Protein AF-A0A0Q7QDN6-F1 (afdb_monomer_lite)

Structure (mmCIF, N/CA/C/O backbone):
data_AF-A0A0Q7QDN6-F1
#
_entry.id   AF-A0A0Q7QDN6-F1
#
loop_
_atom_site.group_PDB
_atom_site.id
_atom_site.type_symbol
_atom_site.label_atom_id
_atom_site.label_alt_id
_atom_site.label_comp_id
_atom_site.label_asym_id
_atom_site.label_entity_id
_atom_site.label_seq_id
_atom_site.pdbx_PDB_ins_code
_atom_site.Cartn_x
_atom_site.Cartn_y
_atom_site.Cartn_z
_atom_site.occupancy
_atom_site.B_iso_or_equiv
_atom_site.auth_seq_id
_atom_site.auth_comp_id
_atom_site.auth_asym_id
_atom_site.auth_atom_id
_atom_site.pdbx_PDB_model_num
ATOM 1 N N . MET A 1 1 ? 29.416 -1.317 -6.360 1.00 84.12 1 MET A N 1
ATOM 2 C CA . MET A 1 1 ? 28.530 -1.685 -7.477 1.00 84.12 1 MET A CA 1
ATOM 3 C C . MET A 1 1 ? 27.901 -0.408 -7.989 1.00 84.12 1 MET A C 1
ATOM 5 O O . MET A 1 1 ? 27.550 0.422 -7.153 1.00 84.12 1 MET A O 1
ATOM 9 N N . ASP A 1 2 ? 27.857 -0.208 -9.302 1.00 91.88 2 ASP A N 1
ATOM 10 C CA . ASP A 1 2 ? 27.202 0.958 -9.899 1.00 91.88 2 ASP A CA 1
ATOM 11 C C . ASP A 1 2 ? 25.712 0.684 -10.189 1.00 91.88 2 ASP A C 1
ATOM 13 O O . ASP A 1 2 ? 25.219 -0.423 -9.962 1.00 91.88 2 ASP A O 1
ATOM 17 N N . LEU A 1 3 ? 24.980 1.713 -10.628 1.00 92.19 3 LEU A N 1
ATOM 18 C CA . LEU A 1 3 ? 23.542 1.616 -10.897 1.00 92.19 3 LEU A CA 1
ATOM 19 C C . LEU A 1 3 ? 23.221 0.662 -12.057 1.00 92.19 3 LEU A C 1
ATOM 21 O O . LEU A 1 3 ? 22.177 0.018 -12.023 1.00 92.19 3 LEU A O 1
ATOM 25 N N . GLN A 1 4 ? 24.079 0.589 -13.078 1.00 94.94 4 GLN A N 1
ATOM 26 C CA . GLN A 1 4 ? 23.832 -0.264 -14.241 1.00 94.94 4 GLN A CA 1
ATOM 27 C C . GLN A 1 4 ? 23.924 -1.725 -13.816 1.00 94.94 4 GLN A C 1
ATOM 29 O O . GLN A 1 4 ? 22.948 -2.454 -13.954 1.00 94.94 4 GLN A O 1
ATOM 34 N N . ASP A 1 5 ? 25.033 -2.119 -13.191 1.00 93.88 5 ASP A N 1
ATOM 35 C CA . ASP A 1 5 ? 25.240 -3.484 -12.703 1.00 93.88 5 ASP A CA 1
ATOM 36 C C . ASP A 1 5 ? 24.139 -3.900 -11.716 1.00 93.88 5 ASP A C 1
ATOM 38 O O . ASP A 1 5 ? 23.542 -4.970 -11.854 1.00 93.88 5 ASP A O 1
ATOM 42 N N . TRP A 1 6 ? 23.788 -3.014 -10.775 1.00 95.06 6 TRP A N 1
ATOM 43 C CA . TRP A 1 6 ? 22.693 -3.265 -9.838 1.00 95.06 6 TRP A CA 1
ATOM 44 C C . TRP A 1 6 ? 21.348 -3.454 -10.554 1.00 95.06 6 TRP A C 1
ATOM 46 O O . TRP A 1 6 ? 20.583 -4.360 -10.210 1.00 95.06 6 TRP A O 1
ATOM 56 N N . ALA A 1 7 ? 21.042 -2.631 -11.561 1.00 95.19 7 ALA A N 1
ATOM 57 C CA . ALA A 1 7 ? 19.798 -2.741 -12.311 1.00 95.19 7 ALA A CA 1
ATOM 58 C C . ALA A 1 7 ? 19.732 -4.051 -13.111 1.00 95.19 7 ALA A C 1
ATOM 60 O O . ALA A 1 7 ? 18.656 -4.646 -13.190 1.00 95.19 7 ALA A O 1
ATOM 61 N N . LEU A 1 8 ? 20.852 -4.528 -13.672 1.00 94.94 8 LEU A N 1
ATOM 62 C CA . LEU A 1 8 ? 20.918 -5.816 -14.379 1.00 94.94 8 LEU A CA 1
ATOM 63 C C . LEU A 1 8 ? 20.564 -6.972 -13.430 1.00 94.94 8 LEU A C 1
ATOM 65 O O . LEU A 1 8 ? 19.750 -7.830 -13.776 1.00 94.94 8 LEU A O 1
ATOM 69 N N . GLU A 1 9 ? 21.134 -6.969 -12.221 1.00 94.44 9 GLU A N 1
ATOM 70 C CA . GLU A 1 9 ? 20.887 -7.993 -11.196 1.00 94.44 9 GLU A CA 1
ATOM 71 C C . GLU A 1 9 ? 19.436 -7.982 -10.687 1.00 94.44 9 GLU A C 1
ATOM 73 O O . GLU A 1 9 ? 18.876 -9.032 -10.369 1.00 94.44 9 GLU A O 1
ATOM 78 N N . ASN A 1 10 ? 18.797 -6.808 -10.648 1.00 95.75 10 ASN A N 1
ATOM 79 C CA . ASN A 1 10 ? 17.461 -6.631 -10.071 1.00 95.75 10 ASN A CA 1
ATOM 80 C C . ASN A 1 10 ? 16.322 -6.603 -11.103 1.00 95.75 10 ASN A C 1
ATOM 82 O O . ASN A 1 10 ? 15.152 -6.698 -10.724 1.00 95.75 10 ASN A O 1
ATOM 86 N N . ALA A 1 11 ? 16.620 -6.538 -12.404 1.00 96.88 11 ALA A N 1
ATOM 87 C CA . ALA A 1 11 ? 15.606 -6.534 -13.461 1.00 96.88 11 ALA A CA 1
ATOM 88 C C . ALA A 1 11 ? 14.713 -7.786 -13.424 1.00 96.88 11 ALA A C 1
ATOM 90 O O . ALA A 1 11 ? 13.505 -7.683 -13.632 1.00 96.88 11 ALA A O 1
ATOM 91 N N . ALA A 1 12 ? 15.269 -8.952 -13.073 1.00 95.69 12 ALA A N 1
ATOM 92 C CA . ALA A 1 12 ? 14.492 -10.182 -12.911 1.00 95.69 12 ALA A CA 1
ATOM 93 C C . ALA A 1 12 ? 13.415 -10.056 -11.817 1.00 95.69 12 ALA A C 1
ATOM 95 O O . ALA A 1 12 ? 12.290 -10.502 -12.021 1.00 95.69 12 ALA A O 1
ATOM 96 N N . CYS A 1 13 ? 13.724 -9.386 -10.699 1.00 94.12 13 CYS A N 1
ATOM 97 C CA . CYS A 1 13 ? 12.763 -9.132 -9.623 1.00 94.12 13 CYS A CA 1
ATOM 98 C C . CYS A 1 13 ? 11.591 -8.266 -10.110 1.00 94.12 13 CYS A C 1
ATOM 100 O O . CYS A 1 13 ? 10.434 -8.543 -9.788 1.00 94.12 13 CYS A O 1
ATOM 102 N N . VAL A 1 14 ? 11.868 -7.246 -10.929 1.00 96.19 14 VAL A N 1
ATOM 103 C CA . VAL A 1 14 ? 10.819 -6.400 -11.518 1.00 96.19 14 VAL A CA 1
ATOM 104 C C . VAL A 1 14 ? 9.947 -7.206 -12.474 1.00 96.19 14 VAL A C 1
ATOM 106 O O . VAL A 1 14 ? 8.727 -7.166 -12.335 1.00 96.19 14 VAL A O 1
ATOM 109 N N . VAL A 1 15 ? 10.549 -7.963 -13.400 1.00 97.25 15 VAL A N 1
ATOM 110 C CA . VAL A 1 15 ? 9.807 -8.816 -14.346 1.00 97.25 15 VAL A CA 1
ATOM 111 C C . VAL A 1 15 ? 8.885 -9.766 -13.589 1.00 97.25 15 VAL A C 1
ATOM 113 O O . VAL A 1 15 ? 7.676 -9.747 -13.797 1.00 97.25 15 VAL A O 1
ATOM 116 N N . GLU A 1 16 ? 9.431 -10.517 -12.634 1.00 94.88 16 GLU A N 1
ATOM 117 C CA . GLU A 1 16 ? 8.684 -11.520 -11.878 1.00 94.88 16 GLU A CA 1
ATOM 118 C C . GLU A 1 16 ? 7.511 -10.909 -11.089 1.00 94.88 16 GLU A C 1
ATOM 120 O O . GLU A 1 16 ? 6.436 -11.502 -10.976 1.00 94.88 16 GLU A O 1
ATOM 125 N N . ASN A 1 17 ? 7.695 -9.711 -10.525 1.00 93.88 17 ASN A N 1
ATOM 126 C CA . ASN A 1 17 ? 6.636 -9.028 -9.789 1.00 93.88 17 ASN A CA 1
ATOM 127 C C . ASN A 1 17 ? 5.585 -8.398 -10.706 1.00 93.88 17 ASN A C 1
ATOM 129 O O . ASN A 1 17 ? 4.408 -8.435 -10.361 1.00 93.88 17 ASN A O 1
ATOM 133 N N . VAL A 1 18 ? 5.961 -7.837 -11.854 1.00 95.44 18 VAL A N 1
ATOM 134 C CA . VAL A 1 18 ? 5.013 -7.219 -12.796 1.00 95.44 18 VAL A CA 1
ATOM 135 C C . VAL A 1 18 ? 4.195 -8.289 -13.528 1.00 95.44 18 VAL A C 1
ATOM 137 O O . VAL A 1 18 ? 2.969 -8.181 -13.600 1.00 95.44 18 VAL A O 1
ATOM 140 N N . GLU A 1 19 ? 4.834 -9.369 -13.982 1.00 95.31 19 GLU A N 1
ATOM 141 C CA . GLU A 1 19 ? 4.159 -10.469 -14.681 1.00 95.31 19 GLU A CA 1
ATOM 142 C C . GLU A 1 19 ? 3.157 -11.208 -13.788 1.00 95.31 19 GLU A C 1
ATOM 144 O O . GLU A 1 19 ? 2.092 -11.597 -14.271 1.00 95.31 19 GLU A O 1
ATOM 149 N N . ARG A 1 20 ? 3.412 -11.311 -12.470 1.00 93.75 20 ARG A N 1
ATOM 150 C CA . ARG A 1 20 ? 2.435 -11.847 -11.497 1.00 93.75 20 ARG A CA 1
ATOM 151 C C . ARG A 1 20 ? 1.089 -11.114 -11.552 1.00 93.75 20 ARG A C 1
ATOM 153 O O . ARG A 1 20 ? 0.054 -11.712 -11.282 1.00 93.75 20 ARG A O 1
ATOM 160 N N . HIS A 1 21 ? 1.092 -9.839 -11.935 1.00 92.94 21 HIS A N 1
ATOM 161 C CA . HIS A 1 21 ? -0.114 -9.017 -12.053 1.00 92.94 21 HIS A CA 1
ATOM 162 C C . HIS A 1 21 ? -0.703 -9.026 -13.474 1.00 92.94 21 HIS A C 1
ATOM 164 O O . HIS A 1 21 ? -1.587 -8.224 -13.793 1.00 92.94 21 HIS A O 1
ATOM 170 N N . GLY A 1 22 ? -0.245 -9.942 -14.336 1.00 93.50 22 GLY A N 1
ATOM 171 C CA . GLY A 1 22 ? -0.741 -10.144 -15.697 1.00 93.50 22 GLY A CA 1
ATOM 172 C C . GLY A 1 22 ? -0.342 -9.039 -16.672 1.00 93.50 22 GLY A C 1
ATOM 173 O O . GLY A 1 22 ? -1.062 -8.799 -17.642 1.00 93.50 22 GLY A O 1
ATOM 174 N N . ILE A 1 23 ? 0.761 -8.338 -16.395 1.00 93.62 23 ILE A N 1
ATOM 175 C CA . ILE A 1 23 ? 1.298 -7.279 -17.250 1.00 93.62 23 ILE A CA 1
ATOM 176 C C . ILE A 1 23 ? 2.574 -7.810 -17.910 1.00 93.62 23 ILE A C 1
ATOM 178 O O . ILE A 1 23 ? 3.534 -8.106 -17.200 1.00 93.62 23 ILE A O 1
ATOM 182 N N . PRO A 1 24 ? 2.609 -7.950 -19.246 1.00 94.69 24 PRO A N 1
ATOM 183 C CA . PRO A 1 24 ? 3.814 -8.389 -19.930 1.00 94.69 24 PRO A CA 1
ATOM 184 C C . PRO A 1 24 ? 4.878 -7.291 -19.863 1.00 94.69 24 PRO A C 1
ATOM 186 O O . PRO A 1 24 ? 4.608 -6.128 -20.172 1.00 94.69 24 PRO A O 1
ATOM 189 N N . ILE A 1 25 ? 6.098 -7.666 -19.492 1.00 96.25 25 ILE A N 1
ATOM 190 C CA . ILE A 1 25 ? 7.250 -6.768 -19.459 1.00 96.25 25 ILE A CA 1
ATOM 191 C C . ILE A 1 25 ? 8.498 -7.536 -19.885 1.00 96.25 25 ILE A C 1
ATOM 193 O O . ILE A 1 25 ? 8.702 -8.680 -19.493 1.00 96.25 25 ILE A O 1
ATOM 197 N N . THR A 1 26 ? 9.344 -6.927 -20.712 1.00 96.81 26 THR A N 1
ATOM 198 C CA . THR A 1 26 ? 10.626 -7.542 -21.063 1.00 96.81 26 THR A CA 1
ATOM 199 C C . THR A 1 26 ? 11.665 -7.238 -19.992 1.00 96.81 26 THR A C 1
ATOM 201 O O . THR A 1 26 ? 11.581 -6.246 -19.269 1.00 96.81 26 THR A O 1
ATOM 204 N N . TRP A 1 27 ? 12.701 -8.067 -19.918 1.00 97.19 27 TRP A N 1
ATOM 205 C CA . TRP A 1 27 ? 13.827 -7.805 -19.028 1.00 97.19 27 TRP A CA 1
ATOM 206 C C . TRP A 1 27 ? 14.522 -6.465 -19.344 1.00 97.19 27 TRP A C 1
ATOM 208 O O . TRP A 1 27 ? 14.865 -5.719 -18.431 1.00 97.19 27 TRP A O 1
ATOM 218 N N . GLU A 1 28 ? 14.652 -6.105 -20.628 1.00 96.94 28 GLU A N 1
ATOM 219 C CA . GLU A 1 28 ? 15.223 -4.815 -21.056 1.00 96.94 28 GLU A CA 1
ATOM 220 C C . GLU A 1 28 ? 14.371 -3.628 -20.586 1.00 96.94 28 GLU A C 1
ATOM 222 O O . GLU A 1 28 ? 14.901 -2.609 -20.137 1.00 96.94 28 GLU A O 1
ATOM 227 N N . GLU A 1 29 ? 13.046 -3.770 -20.647 1.00 96.38 29 GLU A N 1
ATOM 228 C CA . GLU A 1 29 ? 12.101 -2.774 -20.150 1.00 96.38 29 GLU A CA 1
ATOM 229 C C . GLU A 1 29 ? 12.222 -2.593 -18.635 1.00 96.38 29 GLU A C 1
ATOM 231 O O . GLU A 1 29 ? 12.290 -1.464 -18.147 1.00 96.38 29 GLU A O 1
ATOM 236 N N . ALA A 1 30 ? 12.287 -3.700 -17.893 1.00 96.31 30 ALA A N 1
ATOM 237 C CA . ALA A 1 30 ? 12.477 -3.700 -16.448 1.00 96.31 30 ALA A CA 1
ATOM 238 C C . ALA A 1 30 ? 13.795 -3.020 -16.041 1.00 96.31 30 ALA A C 1
ATOM 240 O O . ALA A 1 30 ? 13.794 -2.127 -15.193 1.00 96.31 30 ALA A O 1
ATOM 241 N N . HIS A 1 31 ? 14.899 -3.381 -16.699 1.00 97.19 31 HIS A N 1
ATOM 242 C CA . HIS A 1 31 ? 16.207 -2.758 -16.508 1.00 97.19 31 HIS A CA 1
ATOM 243 C C . HIS A 1 31 ? 16.159 -1.241 -16.746 1.00 97.19 31 HIS A C 1
ATOM 245 O O . HIS A 1 31 ? 16.586 -0.445 -15.907 1.00 97.19 31 HIS A O 1
ATOM 251 N N . ARG A 1 32 ? 15.569 -0.816 -17.870 1.00 96.19 32 ARG A N 1
ATOM 252 C CA . ARG A 1 32 ? 15.436 0.603 -18.211 1.00 96.19 32 ARG A CA 1
ATOM 253 C C . ARG A 1 32 ? 14.609 1.371 -17.179 1.00 96.19 32 ARG A C 1
ATOM 255 O O . ARG A 1 32 ? 14.968 2.497 -16.837 1.00 96.19 32 ARG A O 1
ATOM 262 N N . ARG A 1 33 ? 13.521 0.780 -16.679 1.00 94.44 33 ARG A N 1
ATOM 263 C CA . ARG A 1 33 ? 12.671 1.390 -15.644 1.00 94.44 33 ARG A CA 1
ATOM 264 C C . ARG A 1 33 ? 13.414 1.584 -14.329 1.00 94.44 33 ARG A C 1
ATOM 266 O O . ARG A 1 33 ? 13.295 2.654 -13.748 1.00 94.44 33 ARG A O 1
ATOM 273 N N . LEU A 1 34 ? 14.226 0.615 -13.904 1.00 95.19 34 LEU A N 1
ATOM 274 C CA . LEU A 1 34 ? 15.053 0.740 -12.698 1.00 95.19 34 LEU A CA 1
ATOM 275 C C . LEU A 1 34 ? 15.988 1.952 -12.774 1.00 95.19 34 LEU A C 1
ATOM 277 O O . LEU A 1 34 ? 16.023 2.760 -11.849 1.00 95.19 34 LEU A O 1
ATOM 281 N N . ILE A 1 35 ? 16.682 2.122 -13.902 1.00 94.19 35 ILE A N 1
ATOM 282 C CA . ILE A 1 35 ? 17.586 3.260 -14.123 1.00 94.19 35 ILE A CA 1
ATOM 283 C C . ILE A 1 35 ? 16.817 4.584 -14.132 1.00 94.19 35 ILE A C 1
ATOM 285 O O . ILE A 1 35 ? 17.244 5.554 -13.509 1.00 94.19 35 ILE A O 1
ATOM 289 N N . GLN A 1 36 ? 15.676 4.635 -14.825 1.00 91.19 36 GLN A N 1
ATOM 290 C CA . GLN A 1 36 ? 14.855 5.844 -14.911 1.00 91.19 36 GLN A CA 1
ATOM 291 C C . GLN A 1 36 ? 14.286 6.249 -13.549 1.00 91.19 36 GLN A C 1
ATOM 293 O O . GLN A 1 36 ? 14.385 7.412 -13.171 1.00 91.19 36 GLN A O 1
ATOM 298 N N . SER A 1 37 ? 13.735 5.300 -12.791 1.00 90.94 37 SER A N 1
ATOM 299 C CA . SER A 1 37 ? 13.234 5.555 -11.441 1.00 90.94 37 SER A CA 1
ATOM 300 C C . SER A 1 37 ? 14.351 5.988 -10.497 1.00 90.94 37 SER A C 1
ATOM 302 O O . SER A 1 37 ? 14.141 6.895 -9.697 1.00 90.94 37 SER A O 1
ATOM 304 N N . ALA A 1 3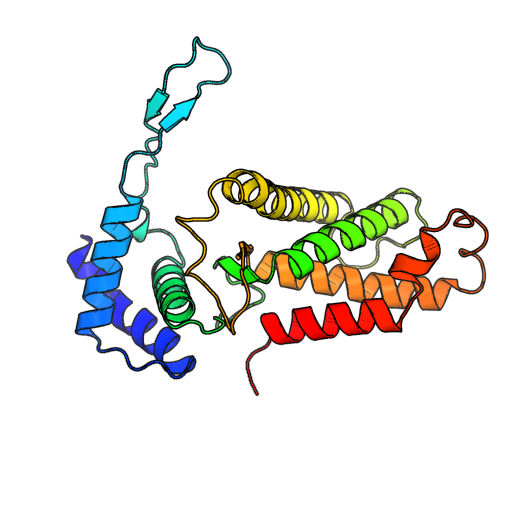8 ? 15.545 5.396 -10.605 1.00 89.50 38 ALA A N 1
ATOM 305 C CA . ALA A 1 38 ? 16.695 5.812 -9.809 1.00 89.50 38 ALA A CA 1
ATOM 306 C C . ALA A 1 38 ? 17.074 7.268 -10.106 1.00 89.50 38 ALA A C 1
ATOM 308 O O . ALA A 1 38 ? 17.237 8.043 -9.173 1.00 89.50 38 ALA A O 1
ATOM 309 N N . ALA A 1 39 ? 17.122 7.655 -11.384 1.00 86.81 39 ALA A N 1
ATOM 310 C CA . ALA A 1 39 ? 17.430 9.023 -11.796 1.00 86.81 39 ALA A CA 1
ATOM 311 C C . ALA A 1 39 ? 16.377 10.050 -11.342 1.00 86.81 39 ALA A C 1
ATOM 313 O O . ALA A 1 39 ? 16.732 11.174 -11.007 1.00 86.81 39 ALA A O 1
ATOM 314 N N . ILE A 1 40 ? 15.091 9.676 -11.311 1.00 81.69 40 ILE A N 1
ATOM 315 C CA . ILE A 1 40 ? 14.019 10.547 -10.797 1.00 81.69 40 ILE A CA 1
ATOM 316 C C . ILE A 1 40 ? 14.183 10.776 -9.291 1.00 81.69 40 ILE A C 1
ATOM 318 O O . ILE A 1 40 ? 14.033 11.898 -8.820 1.00 81.69 40 ILE A O 1
ATOM 322 N N . MET A 1 41 ? 14.498 9.718 -8.541 1.00 78.06 41 MET A N 1
ATOM 323 C CA . MET A 1 41 ? 14.635 9.780 -7.082 1.00 78.06 41 MET A CA 1
ATOM 324 C C . MET A 1 41 ? 15.951 10.415 -6.619 1.00 78.06 41 MET A C 1
ATOM 326 O O . MET A 1 41 ? 16.054 10.796 -5.460 1.00 78.06 41 MET A O 1
ATOM 330 N N . ASP A 1 42 ? 16.942 10.518 -7.506 1.00 76.12 42 ASP A N 1
ATOM 331 C CA . ASP A 1 42 ? 18.214 11.214 -7.270 1.00 76.12 42 ASP A CA 1
ATOM 332 C C . ASP A 1 42 ? 18.083 12.745 -7.422 1.00 76.12 42 ASP A C 1
ATOM 334 O O . ASP A 1 42 ? 19.054 13.482 -7.261 1.00 76.12 42 ASP A O 1
ATOM 338 N N . ALA A 1 43 ? 16.885 13.248 -7.749 1.00 68.38 43 ALA A N 1
ATOM 339 C CA . ALA A 1 43 ? 16.617 14.679 -7.781 1.00 68.38 43 ALA A CA 1
ATOM 340 C C . ALA A 1 43 ? 16.723 15.287 -6.364 1.00 68.38 43 ALA A C 1
ATOM 342 O O . ALA A 1 43 ? 16.209 14.702 -5.408 1.00 68.38 43 ALA A O 1
ATOM 343 N N . PRO A 1 44 ? 17.349 16.469 -6.211 1.00 65.88 44 PRO A N 1
ATOM 344 C CA . PRO A 1 44 ? 17.589 17.071 -4.904 1.00 65.88 44 PRO A CA 1
ATOM 345 C C . PRO A 1 44 ? 16.275 17.365 -4.169 1.00 65.88 44 PRO A C 1
ATOM 347 O O . PRO A 1 44 ? 15.419 18.105 -4.663 1.00 65.88 44 PRO A O 1
ATOM 350 N N . GLU A 1 45 ? 16.126 16.807 -2.966 1.00 66.62 45 GLU A N 1
ATOM 351 C CA . GLU A 1 45 ? 15.025 17.132 -2.057 1.00 66.62 45 GLU A CA 1
ATOM 352 C C . GLU A 1 45 ? 15.400 18.387 -1.262 1.00 66.62 45 GLU A C 1
ATOM 354 O O . GLU A 1 45 ? 16.431 18.427 -0.591 1.00 66.62 45 GLU A O 1
ATOM 359 N N . TYR A 1 46 ? 14.568 19.426 -1.321 1.00 70.88 46 TYR A N 1
ATOM 360 C CA . TYR A 1 46 ? 14.794 20.657 -0.571 1.00 70.88 46 TYR A CA 1
ATOM 361 C C . TYR A 1 46 ? 13.888 20.713 0.654 1.00 70.88 46 TYR A C 1
ATOM 363 O O . TYR A 1 46 ? 12.665 20.670 0.533 1.00 70.88 46 TYR A O 1
ATOM 371 N N . VAL A 1 47 ? 14.485 20.873 1.833 1.00 68.31 47 VAL A N 1
ATOM 372 C CA . VAL A 1 47 ? 13.751 21.020 3.094 1.00 68.31 47 VAL A CA 1
ATOM 373 C C . VAL A 1 47 ? 13.841 22.448 3.619 1.00 68.31 47 VAL A C 1
ATOM 375 O O . VAL A 1 47 ? 14.866 23.121 3.486 1.00 68.31 47 VAL A O 1
ATOM 378 N N . VAL A 1 48 ? 12.754 22.916 4.234 1.00 71.69 48 VAL A N 1
ATOM 379 C CA . VAL A 1 48 ? 12.728 24.188 4.962 1.00 71.69 48 VAL A CA 1
ATOM 380 C C . VAL A 1 48 ? 13.358 23.958 6.331 1.00 71.69 48 VAL A C 1
ATOM 382 O O . VAL A 1 48 ? 12.899 23.106 7.091 1.00 71.69 48 VAL A O 1
ATOM 385 N N . GLN A 1 49 ? 14.412 24.706 6.656 1.00 67.94 49 GLN A N 1
ATOM 386 C CA . GLN A 1 49 ? 15.003 24.632 7.990 1.00 67.94 49 GLN A CA 1
ATOM 387 C C . GLN A 1 49 ? 14.016 25.150 9.052 1.00 67.94 49 GLN A C 1
ATOM 389 O O . GLN A 1 49 ? 13.524 26.270 8.909 1.00 67.94 49 GLN A O 1
ATOM 394 N N . PRO A 1 50 ? 13.747 24.381 10.125 1.00 62.41 50 PRO A N 1
ATOM 395 C CA . PRO A 1 50 ? 12.773 24.766 11.148 1.00 62.41 50 PRO A CA 1
ATOM 396 C C . PRO A 1 50 ? 13.205 25.987 11.981 1.00 62.41 50 PRO A C 1
ATOM 398 O O . PRO A 1 50 ? 12.344 26.688 12.503 1.00 62.41 50 PRO A O 1
ATOM 401 N N . ASP A 1 51 ? 14.511 26.281 12.048 1.00 71.75 51 ASP A N 1
ATOM 402 C CA . ASP A 1 51 ? 15.088 27.283 12.960 1.00 71.75 51 ASP A CA 1
ATOM 403 C C . ASP A 1 51 ? 15.812 28.448 12.249 1.00 71.75 51 ASP A C 1
ATOM 405 O O . ASP A 1 51 ? 16.585 29.185 12.866 1.00 71.75 51 ASP A O 1
ATOM 409 N N . ALA A 1 52 ? 15.591 28.630 10.945 1.00 62.97 52 ALA A N 1
ATOM 410 C CA . ALA A 1 52 ? 16.241 29.665 10.137 1.00 62.97 52 ALA A CA 1
ATOM 411 C C . ALA A 1 52 ? 15.219 30.413 9.255 1.00 62.97 52 ALA A C 1
ATOM 413 O O . ALA A 1 52 ? 14.106 29.923 9.053 1.00 62.97 52 ALA A O 1
ATOM 414 N N . PRO A 1 53 ? 15.561 31.595 8.695 1.00 71.75 53 PRO A N 1
ATOM 415 C CA . PRO A 1 53 ? 14.781 32.181 7.603 1.00 71.75 53 PRO A CA 1
ATOM 416 C C . PRO A 1 53 ? 14.574 31.120 6.515 1.00 71.75 53 PRO A C 1
ATOM 418 O O . PRO A 1 53 ? 15.503 30.334 6.315 1.00 71.75 53 PRO A O 1
ATOM 421 N N . PRO A 1 54 ? 13.418 31.079 5.821 1.00 59.31 54 PRO A N 1
ATOM 422 C CA . PRO A 1 54 ? 13.062 30.003 4.898 1.00 59.31 54 PRO A CA 1
ATOM 423 C C . PRO A 1 54 ? 14.131 29.858 3.816 1.00 59.31 54 PRO A C 1
ATOM 425 O O . PRO A 1 54 ? 14.141 30.557 2.806 1.00 59.31 54 PRO A O 1
ATOM 428 N N . THR A 1 55 ? 15.066 28.956 4.082 1.00 64.31 55 THR A N 1
ATOM 429 C CA . THR A 1 55 ? 16.207 28.646 3.241 1.00 64.31 55 THR A CA 1
ATOM 430 C C . THR A 1 55 ? 16.030 27.190 2.885 1.00 64.31 55 THR A C 1
ATOM 432 O O . THR A 1 55 ? 15.960 26.333 3.768 1.00 64.31 55 THR A O 1
ATOM 435 N N . LEU A 1 56 ? 15.884 26.936 1.590 1.00 65.69 56 LEU A N 1
ATOM 436 C CA . LEU A 1 56 ? 15.826 25.591 1.050 1.00 65.69 56 LEU A CA 1
ATOM 437 C C . LEU A 1 56 ? 17.219 24.986 1.175 1.00 65.69 56 LEU A C 1
ATOM 439 O O . LEU A 1 56 ? 18.169 25.486 0.573 1.00 65.69 56 LEU A O 1
ATOM 443 N N . VAL A 1 57 ? 17.342 23.938 1.981 1.00 65.50 57 VAL A N 1
ATOM 444 C CA . VAL A 1 57 ? 18.586 23.179 2.097 1.00 65.50 57 VAL A CA 1
ATOM 445 C C . VAL A 1 57 ? 18.391 21.841 1.420 1.00 65.50 57 VAL A C 1
ATOM 447 O O . VAL A 1 57 ? 17.401 21.156 1.665 1.00 65.50 57 VAL A O 1
ATOM 450 N N . GLU A 1 58 ? 19.333 21.501 0.546 1.00 71.00 58 GLU A N 1
ATOM 451 C CA . GLU A 1 58 ? 19.383 20.195 -0.094 1.00 71.00 58 GLU A CA 1
ATOM 452 C C . GLU A 1 58 ? 19.603 19.124 0.975 1.00 71.00 58 GLU A C 1
ATOM 454 O O . GLU A 1 58 ? 20.572 19.152 1.742 1.00 71.00 58 GLU A O 1
ATOM 459 N N . ARG A 1 59 ? 18.666 18.187 1.054 1.00 64.94 59 ARG A N 1
ATOM 460 C CA . ARG A 1 59 ? 18.768 17.025 1.915 1.00 64.94 59 ARG A CA 1
ATOM 461 C C . ARG A 1 59 ? 19.663 16.006 1.223 1.00 64.94 59 ARG A C 1
ATOM 463 O O . ARG A 1 59 ? 19.258 15.351 0.271 1.00 64.94 59 ARG A O 1
ATOM 470 N N . VAL A 1 60 ? 20.880 15.859 1.733 1.00 65.88 60 VAL A N 1
ATOM 471 C CA . VAL A 1 60 ? 21.819 14.840 1.257 1.00 65.88 60 VAL A CA 1
ATOM 472 C C . VAL A 1 60 ? 21.574 13.550 2.039 1.00 65.88 60 VAL A C 1
ATOM 474 O O . VAL A 1 60 ? 21.969 13.443 3.202 1.00 65.88 60 VAL A O 1
ATOM 477 N N . ASP A 1 61 ? 20.903 12.577 1.423 1.00 66.06 61 ASP A N 1
ATOM 478 C CA . ASP A 1 61 ? 20.850 11.212 1.953 1.00 66.06 61 ASP A CA 1
ATOM 479 C C . ASP A 1 61 ? 22.164 10.490 1.590 1.00 66.06 61 ASP A C 1
ATOM 481 O O . ASP A 1 61 ? 22.547 10.474 0.418 1.00 66.06 61 ASP A O 1
ATOM 485 N N . PRO A 1 62 ? 22.913 9.923 2.556 1.00 69.69 62 PRO A N 1
ATOM 486 C CA . PRO A 1 62 ? 24.189 9.266 2.268 1.00 69.69 62 PRO A CA 1
ATOM 487 C C . PRO A 1 62 ? 24.057 8.003 1.406 1.00 69.69 62 PRO A C 1
ATOM 489 O O . PRO A 1 62 ? 25.065 7.534 0.876 1.00 69.69 62 PRO A O 1
ATOM 492 N N . THR A 1 63 ? 22.855 7.428 1.288 1.00 80.69 63 THR A N 1
ATOM 493 C CA . THR A 1 63 ? 22.623 6.196 0.526 1.00 80.69 63 THR A CA 1
ATOM 494 C C . THR A 1 63 ? 21.798 6.493 -0.724 1.00 80.69 63 THR A C 1
ATOM 496 O O . THR A 1 63 ? 20.672 6.975 -0.593 1.00 80.69 63 THR A O 1
ATOM 499 N N . PRO A 1 64 ? 22.291 6.164 -1.934 1.00 84.12 64 PRO A N 1
ATOM 500 C CA . PRO A 1 64 ? 21.511 6.331 -3.150 1.00 84.12 64 PRO A CA 1
ATOM 501 C C . PRO A 1 64 ? 20.156 5.610 -3.053 1.00 84.12 64 PRO A C 1
ATOM 503 O O . PRO A 1 64 ? 20.117 4.457 -2.611 1.00 84.12 64 PRO A O 1
ATOM 506 N N . PRO A 1 65 ? 19.045 6.222 -3.502 1.00 81.31 65 PRO A N 1
ATOM 507 C CA . PRO A 1 65 ? 17.702 5.661 -3.339 1.00 81.31 65 PRO A CA 1
ATOM 508 C C . PRO A 1 65 ? 17.539 4.232 -3.868 1.00 81.31 65 PRO A C 1
ATOM 510 O O . PRO A 1 65 ? 16.836 3.430 -3.260 1.00 81.31 65 PRO A O 1
ATOM 513 N N . TRP A 1 66 ? 18.224 3.897 -4.963 1.00 87.81 66 TRP A N 1
ATOM 514 C CA . TRP A 1 66 ? 18.198 2.572 -5.588 1.00 87.81 66 TRP A CA 1
ATOM 515 C C . TRP A 1 66 ? 18.890 1.479 -4.762 1.00 87.81 66 TRP A C 1
ATOM 517 O O . TRP A 1 66 ? 18.654 0.298 -4.991 1.00 87.81 66 TRP A O 1
ATOM 527 N N . GLN A 1 67 ? 19.707 1.847 -3.772 1.00 88.00 67 GLN A N 1
ATOM 528 C CA . GLN A 1 67 ? 20.305 0.899 -2.826 1.00 88.00 67 GLN A CA 1
ATOM 529 C C . GLN A 1 67 ? 19.375 0.568 -1.651 1.00 88.00 67 GLN A C 1
ATOM 531 O O . GLN A 1 67 ? 19.685 -0.328 -0.863 1.00 88.00 67 GLN A O 1
ATOM 536 N N . ARG A 1 68 ? 18.237 1.264 -1.507 1.00 87.00 68 ARG A N 1
ATOM 537 C CA . ARG A 1 68 ? 17.253 0.952 -0.465 1.00 87.00 68 ARG A CA 1
ATOM 538 C C . ARG A 1 68 ? 16.667 -0.439 -0.700 1.00 87.00 68 ARG A C 1
ATOM 540 O O . ARG A 1 68 ? 16.280 -0.796 -1.815 1.00 87.00 68 ARG A O 1
ATOM 547 N N . ALA A 1 69 ? 16.553 -1.213 0.377 1.00 84.69 69 ALA A N 1
ATOM 548 C CA . ALA A 1 69 ? 15.838 -2.482 0.338 1.00 84.69 69 ALA A CA 1
ATOM 549 C C . ALA A 1 69 ? 14.397 -2.247 -0.148 1.00 84.69 69 ALA A C 1
ATOM 551 O O . ALA A 1 69 ? 13.710 -1.361 0.357 1.00 84.69 69 ALA A O 1
ATOM 552 N N . GLY A 1 70 ? 13.962 -3.026 -1.140 1.00 87.19 70 GLY A N 1
ATOM 553 C CA . GLY A 1 70 ? 12.624 -2.912 -1.726 1.00 87.19 70 GLY A CA 1
ATOM 554 C C . GLY A 1 70 ? 12.505 -1.972 -2.929 1.00 87.19 70 GLY A C 1
ATOM 555 O O . GLY A 1 70 ? 11.457 -1.980 -3.561 1.00 87.19 70 GLY A O 1
ATOM 556 N N . PHE A 1 71 ? 13.550 -1.235 -3.336 1.00 90.69 71 PHE A N 1
ATOM 557 C CA . PHE A 1 71 ? 13.449 -0.307 -4.477 1.00 90.69 71 PHE A CA 1
ATOM 558 C C . PHE A 1 71 ? 12.998 -0.993 -5.781 1.00 90.69 71 PHE A C 1
ATOM 560 O O . PHE A 1 71 ? 12.149 -0.479 -6.504 1.00 90.69 71 PHE A O 1
ATOM 567 N N . ALA A 1 72 ? 13.514 -2.189 -6.079 1.00 93.19 72 ALA A N 1
ATOM 568 C CA . ALA A 1 72 ? 13.065 -2.951 -7.247 1.00 93.19 72 ALA A CA 1
ATOM 569 C C . ALA A 1 72 ? 11.574 -3.338 -7.157 1.00 93.19 72 ALA A C 1
ATOM 571 O O . ALA A 1 72 ? 10.862 -3.317 -8.161 1.00 93.19 72 ALA A O 1
ATOM 572 N N . GLU A 1 73 ? 11.080 -3.637 -5.952 1.00 92.81 73 GLU A N 1
ATOM 573 C CA . GLU A 1 73 ? 9.660 -3.903 -5.710 1.00 92.81 73 GLU A CA 1
ATOM 574 C C . GLU A 1 73 ? 8.820 -2.621 -5.864 1.00 92.81 73 GLU A C 1
ATOM 576 O O . GLU A 1 73 ? 7.763 -2.668 -6.487 1.00 92.81 73 GLU A O 1
ATOM 581 N N . GLU A 1 74 ? 9.314 -1.462 -5.404 1.00 91.31 74 GLU A N 1
ATOM 582 C CA . GLU A 1 74 ? 8.684 -0.146 -5.616 1.00 91.31 74 GLU A CA 1
ATOM 583 C C . GLU A 1 74 ? 8.532 0.167 -7.117 1.00 91.31 74 GLU A C 1
ATOM 585 O O . GLU A 1 74 ? 7.461 0.587 -7.562 1.00 91.31 74 GLU A O 1
ATOM 590 N N . VAL A 1 75 ? 9.563 -0.100 -7.928 1.00 93.19 75 VAL A N 1
ATOM 591 C CA . VAL A 1 75 ? 9.518 0.089 -9.392 1.00 93.19 75 VAL A CA 1
ATOM 592 C C . VAL A 1 75 ? 8.525 -0.867 -10.059 1.00 93.19 75 VAL A C 1
ATOM 594 O O . VAL A 1 75 ? 7.787 -0.467 -10.971 1.00 93.19 75 VAL A O 1
ATOM 597 N N . ALA A 1 76 ? 8.465 -2.120 -9.603 1.00 94.44 76 ALA A N 1
ATOM 598 C CA . ALA A 1 76 ? 7.463 -3.076 -10.064 1.00 94.44 76 ALA A CA 1
ATOM 599 C C . ALA A 1 76 ? 6.045 -2.602 -9.712 1.00 94.44 76 ALA A C 1
ATOM 601 O O . ALA A 1 76 ? 5.180 -2.554 -10.585 1.00 94.44 76 ALA A O 1
ATOM 602 N N . CYS A 1 77 ? 5.830 -2.179 -8.467 1.00 92.44 77 CYS A N 1
ATOM 603 C CA . CYS A 1 77 ? 4.569 -1.642 -7.968 1.00 92.44 77 CYS A CA 1
ATOM 604 C C . CYS A 1 77 ? 4.092 -0.442 -8.790 1.00 92.44 77 CYS A C 1
ATOM 606 O O . CYS A 1 77 ? 2.986 -0.461 -9.331 1.00 92.44 77 CYS A O 1
ATOM 608 N N . GLY A 1 78 ? 4.966 0.547 -8.996 1.00 89.94 78 GLY A N 1
ATOM 609 C CA . GLY A 1 78 ? 4.674 1.694 -9.850 1.00 89.94 78 GLY A CA 1
ATOM 610 C C . GLY A 1 78 ? 4.290 1.270 -11.267 1.00 89.94 78 GLY A C 1
ATOM 611 O O . GLY A 1 78 ? 3.301 1.753 -11.810 1.00 89.94 78 GLY A O 1
ATOM 612 N N . THR A 1 79 ? 5.007 0.308 -11.854 1.00 91.88 79 THR A N 1
ATOM 613 C CA . THR A 1 79 ? 4.689 -0.223 -13.192 1.00 91.88 79 THR A CA 1
ATOM 614 C C . THR A 1 79 ? 3.297 -0.858 -13.253 1.00 91.88 79 THR A C 1
ATOM 616 O O . THR A 1 79 ? 2.574 -0.646 -14.227 1.00 91.88 79 THR A O 1
ATOM 619 N N . VAL A 1 80 ? 2.895 -1.586 -12.211 1.00 92.62 80 VAL A N 1
ATOM 620 C CA . VAL A 1 80 ? 1.558 -2.187 -12.108 1.00 92.62 80 VAL A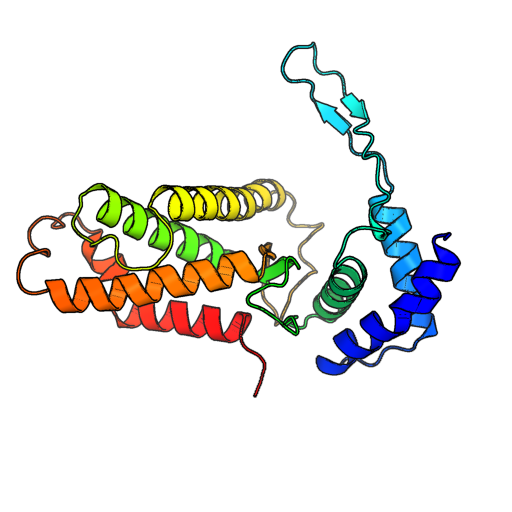 CA 1
ATOM 621 C C . VAL A 1 80 ? 0.470 -1.119 -11.944 1.00 92.62 80 VAL A C 1
ATOM 623 O O . VAL A 1 80 ? -0.541 -1.174 -12.648 1.00 92.62 80 VAL A O 1
ATOM 626 N N . HIS A 1 81 ? 0.704 -0.098 -11.115 1.00 89.25 81 HIS A N 1
ATOM 627 C CA . HIS A 1 81 ? -0.220 1.028 -10.951 1.00 89.25 81 HIS A CA 1
ATOM 628 C C . HIS A 1 81 ? -0.385 1.852 -12.235 1.00 89.25 81 HIS A C 1
ATOM 630 O O . HIS A 1 81 ? -1.508 2.201 -12.590 1.00 89.25 81 HIS A O 1
ATOM 636 N N . TYR A 1 82 ? 0.697 2.107 -12.983 1.00 86.12 82 TYR A N 1
ATOM 637 C CA . TYR A 1 82 ? 0.628 2.792 -14.283 1.00 86.12 82 TYR A CA 1
ATOM 638 C C . TYR A 1 82 ? -0.185 2.013 -15.323 1.00 86.12 82 TYR A C 1
ATOM 640 O O . TYR A 1 82 ? -0.784 2.614 -16.211 1.00 86.12 82 TYR A O 1
ATOM 648 N N . ALA A 1 83 ? -0.238 0.685 -15.211 1.00 88.50 83 ALA A N 1
ATOM 649 C CA . ALA A 1 83 ? -1.114 -0.156 -16.023 1.00 88.50 83 ALA A CA 1
ATOM 650 C C . ALA A 1 83 ? -2.566 -0.202 -15.499 1.00 88.50 83 ALA A C 1
ATOM 652 O O . ALA A 1 83 ? -3.382 -0.973 -16.008 1.00 88.50 83 ALA A O 1
ATOM 653 N N . GLY A 1 84 ? -2.887 0.595 -14.476 1.00 87.19 84 GLY A N 1
ATOM 654 C CA . GLY A 1 84 ? -4.205 0.704 -13.863 1.00 87.19 84 GLY A CA 1
ATOM 655 C C . GLY A 1 84 ? -4.598 -0.486 -12.994 1.00 87.19 84 GLY A C 1
ATOM 656 O O . GLY A 1 84 ? -5.785 -0.657 -12.723 1.00 87.19 84 GLY A O 1
ATOM 657 N N . ARG A 1 85 ? -3.637 -1.318 -12.571 1.00 89.50 85 ARG A N 1
ATOM 658 C CA . ARG A 1 85 ? -3.888 -2.536 -11.787 1.00 89.50 85 ARG A CA 1
ATOM 659 C C . ARG A 1 85 ? -3.440 -2.383 -10.343 1.00 89.50 85 ARG A C 1
ATOM 661 O O . ARG A 1 85 ? -2.525 -1.624 -10.040 1.00 89.50 85 ARG A O 1
ATOM 668 N N . ARG A 1 86 ? -4.074 -3.146 -9.453 1.00 90.50 86 ARG A N 1
ATOM 669 C CA . ARG A 1 86 ? -3.653 -3.272 -8.055 1.00 90.50 86 ARG A CA 1
ATOM 670 C C . ARG A 1 86 ? -2.359 -4.060 -7.961 1.00 90.50 86 ARG A C 1
ATOM 672 O O . ARG A 1 86 ? -2.242 -5.127 -8.565 1.00 90.50 86 ARG A O 1
ATOM 679 N N . TYR A 1 87 ? -1.418 -3.542 -7.183 1.00 90.44 87 TYR A N 1
ATOM 680 C CA . TYR A 1 87 ? -0.221 -4.271 -6.803 1.00 90.44 87 TYR A CA 1
ATOM 681 C C . TYR A 1 87 ? -0.426 -4.957 -5.454 1.00 90.44 87 TYR A C 1
ATOM 683 O O . TYR A 1 87 ? -0.807 -4.314 -4.479 1.00 90.44 87 TYR A O 1
ATOM 691 N N . ILE A 1 88 ? -0.137 -6.253 -5.390 1.00 89.00 88 ILE A N 1
ATOM 692 C CA . ILE A 1 88 ? -0.162 -7.046 -4.163 1.00 89.00 88 ILE A CA 1
ATOM 693 C C . ILE A 1 88 ? 1.260 -7.560 -3.917 1.00 89.00 88 ILE A C 1
ATOM 695 O O . ILE A 1 88 ? 1.755 -8.352 -4.731 1.00 89.00 88 ILE A O 1
ATOM 699 N N . PRO A 1 89 ? 1.938 -7.140 -2.832 1.00 88.19 89 PRO A N 1
ATOM 700 C CA . PRO A 1 89 ? 3.285 -7.609 -2.507 1.00 88.19 89 PRO A CA 1
ATOM 701 C C . PRO A 1 89 ? 3.354 -9.131 -2.321 1.00 88.19 89 PRO A C 1
ATOM 703 O O . PRO A 1 89 ? 2.351 -9.773 -2.012 1.00 88.19 89 PRO A O 1
ATOM 706 N N . ARG A 1 90 ? 4.544 -9.731 -2.476 1.00 85.25 90 ARG A N 1
ATOM 707 C CA . ARG A 1 90 ? 4.728 -11.176 -2.185 1.00 85.25 90 ARG A CA 1
ATOM 708 C C . ARG A 1 90 ? 4.527 -11.497 -0.720 1.00 85.25 90 ARG A C 1
ATOM 710 O O . ARG A 1 90 ? 3.945 -12.521 -0.378 1.00 85.25 90 ARG A O 1
ATOM 717 N N . GLU A 1 91 ? 5.024 -10.599 0.115 1.00 84.38 91 GLU A N 1
ATOM 718 C CA . GLU A 1 91 ? 4.943 -10.681 1.560 1.00 84.38 91 GLU A CA 1
ATOM 719 C C . GLU A 1 91 ? 4.223 -9.427 2.064 1.00 84.38 91 GLU A C 1
ATOM 721 O O . GLU A 1 91 ? 4.850 -8.474 2.523 1.00 84.38 91 GLU A O 1
ATOM 726 N N . PRO A 1 92 ? 2.890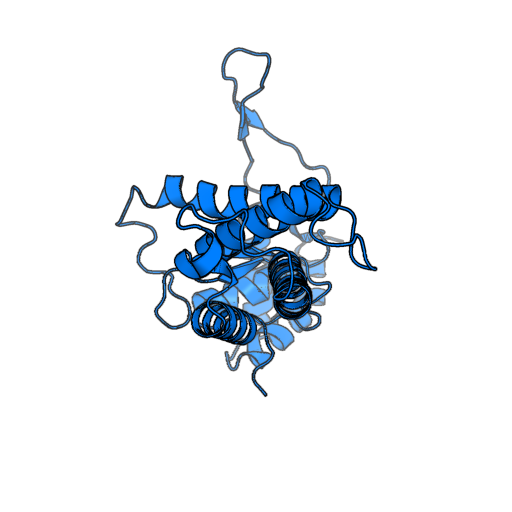 -9.361 1.935 1.00 77.12 92 PRO A N 1
ATOM 727 C CA . PRO A 1 92 ? 2.153 -8.137 2.238 1.00 77.12 92 PRO A CA 1
ATOM 728 C C . PRO A 1 92 ? 2.272 -7.656 3.689 1.00 77.12 92 PRO A C 1
ATOM 730 O O . PRO A 1 92 ? 2.042 -6.477 3.954 1.00 77.12 92 PRO A O 1
ATOM 733 N N . ASP A 1 93 ? 2.590 -8.566 4.616 1.00 76.50 93 ASP A N 1
ATOM 734 C CA . ASP A 1 93 ? 2.708 -8.280 6.049 1.00 76.50 93 ASP A CA 1
ATOM 735 C C . ASP A 1 93 ? 4.052 -7.630 6.417 1.00 76.50 93 ASP A C 1
ATOM 737 O O . ASP A 1 93 ? 4.152 -6.979 7.457 1.00 76.50 93 ASP A O 1
ATOM 741 N N . THR A 1 94 ? 5.077 -7.798 5.577 1.00 79.44 94 THR A N 1
ATOM 742 C CA . THR A 1 94 ? 6.447 -7.307 5.806 1.00 79.44 94 THR A CA 1
ATOM 743 C C . THR A 1 94 ? 6.891 -6.289 4.759 1.00 79.44 94 THR A C 1
ATOM 745 O O . THR A 1 94 ? 7.833 -5.538 5.008 1.00 79.44 94 THR A O 1
ATOM 748 N N . SER A 1 95 ? 6.219 -6.227 3.605 1.00 82.06 95 SER A N 1
ATOM 749 C CA . SER A 1 95 ? 6.579 -5.308 2.530 1.00 82.06 95 SER A CA 1
ATOM 750 C C . SER A 1 95 ? 6.344 -3.851 2.932 1.00 82.06 95 SER A C 1
ATOM 752 O O . SER A 1 95 ? 5.260 -3.445 3.366 1.00 82.06 95 SER A O 1
ATOM 754 N N . CYS A 1 96 ? 7.386 -3.047 2.732 1.00 79.06 96 CYS A N 1
ATOM 755 C CA . CYS A 1 96 ? 7.365 -1.601 2.926 1.00 79.06 96 CYS A CA 1
ATOM 756 C C . CYS A 1 96 ? 6.842 -0.842 1.698 1.00 79.06 96 CYS A C 1
ATOM 758 O O . CYS A 1 96 ? 6.751 0.385 1.749 1.00 79.06 96 CYS A O 1
ATOM 760 N N . VAL A 1 97 ? 6.510 -1.542 0.608 1.00 87.56 97 VAL A N 1
ATOM 761 C CA . VAL A 1 97 ? 6.029 -0.919 -0.625 1.00 87.56 97 VAL A CA 1
ATOM 762 C C . VAL A 1 97 ? 4.693 -0.227 -0.386 1.00 87.56 97 VAL A C 1
ATOM 764 O O . VAL A 1 97 ? 3.780 -0.766 0.252 1.00 87.56 97 VAL A O 1
ATOM 767 N N . ALA A 1 98 ? 4.581 0.985 -0.924 1.00 87.31 98 ALA A N 1
ATOM 768 C CA . ALA A 1 98 ? 3.328 1.711 -0.952 1.00 87.31 98 ALA A CA 1
ATOM 769 C C . ALA A 1 98 ? 2.434 1.175 -2.080 1.00 87.31 98 ALA A C 1
ATOM 771 O O . ALA A 1 98 ? 2.829 1.157 -3.247 1.00 87.31 98 ALA A O 1
ATOM 772 N N . ILE A 1 99 ? 1.238 0.726 -1.718 1.00 87.75 99 ILE A N 1
ATOM 773 C CA . ILE A 1 99 ? 0.206 0.215 -2.617 1.00 87.75 99 ILE A CA 1
ATOM 774 C C . ILE A 1 99 ? -0.871 1.276 -2.834 1.00 87.75 99 ILE A C 1
ATOM 776 O O . ILE A 1 99 ? -1.105 2.129 -1.977 1.00 87.75 99 ILE A O 1
ATOM 780 N N . ALA A 1 100 ? -1.531 1.217 -3.985 1.00 88.44 100 ALA A N 1
ATOM 781 C CA . ALA A 1 100 ? -2.676 2.061 -4.276 1.00 88.44 100 ALA A CA 1
ATOM 782 C C . ALA A 1 100 ? -3.872 1.664 -3.401 1.00 88.44 100 ALA A C 1
ATOM 784 O O . ALA A 1 100 ? -4.298 0.511 -3.427 1.00 88.44 100 ALA A O 1
ATOM 785 N N . LEU A 1 101 ? -4.441 2.626 -2.675 1.00 87.69 101 LEU A N 1
ATOM 786 C CA . LEU A 1 101 ? -5.685 2.471 -1.923 1.00 87.69 101 LEU A CA 1
ATOM 787 C C . LEU A 1 101 ? -6.621 3.653 -2.220 1.00 87.69 101 LEU A C 1
ATOM 789 O O . LEU A 1 101 ? -6.152 4.790 -2.254 1.00 87.69 101 LEU A O 1
ATOM 793 N N . PRO A 1 102 ? -7.935 3.451 -2.421 1.00 86.81 102 PRO A N 1
ATOM 794 C CA . PRO A 1 102 ? -8.873 4.554 -2.579 1.00 86.81 102 PRO A CA 1
ATOM 795 C C . PRO A 1 102 ? -8.834 5.511 -1.391 1.00 86.81 102 PRO A C 1
ATOM 797 O O . PRO A 1 102 ? -8.811 5.082 -0.237 1.00 86.81 102 PRO A O 1
ATOM 800 N N . TRP A 1 103 ? -8.904 6.813 -1.672 1.00 84.50 103 TRP A N 1
ATOM 801 C CA . TRP A 1 103 ? -8.846 7.832 -0.621 1.00 84.50 103 TRP A CA 1
ATOM 802 C C . TRP A 1 103 ? -9.952 7.702 0.415 1.00 84.50 103 TRP A C 1
ATOM 804 O O . TRP A 1 103 ? -9.673 7.736 1.611 1.00 84.50 103 TRP A O 1
ATOM 814 N N . SER A 1 104 ? -11.185 7.450 -0.026 1.00 83.19 104 SER A N 1
ATOM 815 C CA . SER A 1 104 ? -12.310 7.208 0.882 1.00 83.19 104 SER A CA 1
ATOM 816 C C . SER A 1 104 ? -12.044 6.030 1.820 1.00 83.19 104 SER A C 1
ATOM 818 O O . SER A 1 104 ? -12.332 6.116 3.009 1.00 83.19 104 SER A O 1
ATOM 820 N N . LEU A 1 105 ? -11.433 4.963 1.298 1.00 88.12 105 LEU A N 1
ATOM 821 C CA . LEU A 1 105 ? -11.132 3.751 2.050 1.00 88.12 105 LEU A CA 1
ATOM 822 C C . LEU A 1 105 ? -10.041 3.995 3.106 1.00 88.12 105 LEU A C 1
ATOM 824 O O . LEU A 1 105 ? -10.179 3.574 4.257 1.00 88.12 105 LEU A O 1
ATOM 828 N N . ALA A 1 106 ? -8.980 4.727 2.753 1.00 88.19 106 ALA A N 1
ATOM 829 C CA . ALA A 1 106 ? -7.943 5.119 3.708 1.00 88.19 106 ALA A CA 1
ATOM 830 C C . ALA A 1 106 ? -8.470 6.079 4.786 1.00 88.19 106 ALA A C 1
ATOM 832 O O . ALA A 1 106 ? -8.197 5.883 5.970 1.00 88.19 106 ALA A O 1
ATOM 833 N N . ALA A 1 107 ? -9.252 7.089 4.393 1.00 85.81 107 ALA A N 1
ATOM 834 C CA . ALA A 1 107 ? -9.819 8.071 5.314 1.00 85.81 107 ALA A CA 1
ATOM 835 C C . ALA A 1 107 ? -10.761 7.412 6.333 1.00 85.81 107 ALA A C 1
ATOM 837 O O . ALA A 1 107 ? -10.657 7.663 7.535 1.00 85.81 107 ALA A O 1
ATOM 838 N N . GLU A 1 108 ? -11.627 6.508 5.873 1.00 87.69 108 GLU A N 1
ATOM 839 C CA . GLU A 1 108 ? -12.509 5.747 6.754 1.00 87.69 108 GLU A CA 1
ATOM 840 C C . GLU A 1 108 ? -11.719 4.833 7.705 1.00 87.69 108 GLU A C 1
ATOM 842 O O . GLU A 1 108 ? -12.020 4.764 8.899 1.00 87.69 108 GLU A O 1
ATOM 847 N N . THR A 1 109 ? -10.650 4.197 7.212 1.00 90.69 109 THR A N 1
ATOM 848 C CA . THR A 1 109 ? -9.745 3.383 8.040 1.00 90.69 109 THR A CA 1
ATOM 849 C C . THR A 1 109 ? -9.122 4.212 9.167 1.00 90.69 109 THR A C 1
ATOM 851 O O . THR A 1 109 ? -9.149 3.793 10.327 1.00 90.69 109 THR A O 1
ATOM 854 N N . VAL A 1 110 ? -8.613 5.413 8.863 1.00 90.94 110 VAL A N 1
ATOM 855 C CA . VAL A 1 110 ? -8.060 6.348 9.862 1.00 90.94 110 VAL A CA 1
ATOM 856 C C . VAL A 1 110 ? -9.115 6.740 10.896 1.00 90.94 110 VAL A C 1
ATOM 858 O O . VAL A 1 110 ? -8.841 6.726 12.102 1.00 90.94 110 VAL A O 1
ATOM 861 N N . GLN A 1 111 ? -10.331 7.054 10.451 1.00 87.44 111 GLN A N 1
ATOM 862 C CA . GLN A 1 111 ? -11.422 7.441 11.340 1.00 87.44 111 GLN A CA 1
ATOM 863 C C . GLN A 1 111 ? -11.783 6.312 12.315 1.00 87.44 111 GLN A C 1
ATOM 865 O O . GLN A 1 111 ? -11.893 6.548 13.521 1.00 87.44 111 GLN A O 1
ATOM 870 N N . ARG A 1 112 ? -11.915 5.074 11.827 1.00 87.50 112 ARG A N 1
ATOM 871 C CA . ARG A 1 112 ? -12.244 3.921 12.676 1.00 87.50 112 ARG A CA 1
ATOM 872 C C . ARG A 1 112 ? -11.117 3.563 13.636 1.00 87.50 112 ARG A C 1
ATOM 874 O O . ARG A 1 112 ? -11.377 3.357 14.819 1.00 87.50 112 ARG A O 1
ATOM 881 N N . LEU A 1 113 ? -9.866 3.565 13.178 1.00 90.00 113 LEU A N 1
ATOM 882 C CA . LEU A 1 113 ? -8.717 3.346 14.061 1.00 90.00 113 LEU A CA 1
ATOM 883 C C . LEU A 1 113 ? -8.630 4.402 15.170 1.00 90.00 113 LEU A C 1
ATOM 885 O O . LEU A 1 113 ? -8.267 4.073 16.299 1.00 90.00 113 LEU A O 1
ATOM 889 N N . SER A 1 114 ? -8.989 5.656 14.878 1.00 88.56 114 SER A N 1
ATOM 890 C CA . SER A 1 114 ? -8.991 6.736 15.874 1.00 88.56 114 SER A CA 1
ATOM 891 C C . SER A 1 114 ? -9.979 6.446 17.003 1.00 88.56 114 SER A C 1
ATOM 893 O O . SER A 1 114 ? -9.677 6.678 18.175 1.00 88.56 114 SER A O 1
ATOM 895 N N . PHE A 1 115 ? -11.136 5.873 16.670 1.00 83.12 115 PHE A N 1
ATOM 896 C CA . PHE A 1 115 ? -12.095 5.420 17.672 1.00 83.12 115 PHE A CA 1
ATOM 897 C C . PHE A 1 115 ? -11.579 4.212 18.461 1.00 83.12 115 PHE A C 1
ATOM 899 O O . PHE A 1 115 ? -11.683 4.208 19.686 1.00 83.12 115 PHE A O 1
ATOM 906 N N . VAL A 1 116 ? -10.964 3.222 17.801 1.00 85.00 116 VAL A N 1
ATOM 907 C CA . VAL A 1 116 ? -10.335 2.075 18.488 1.00 85.00 116 VAL A CA 1
ATOM 908 C C . VAL A 1 116 ? -9.287 2.552 19.499 1.00 85.00 116 VAL A C 1
ATOM 910 O O . VAL A 1 116 ? -9.271 2.090 20.640 1.00 85.00 116 VAL A O 1
ATOM 913 N N . LEU A 1 117 ? -8.459 3.535 19.132 1.00 86.88 117 LEU A N 1
ATOM 914 C CA . LEU A 1 117 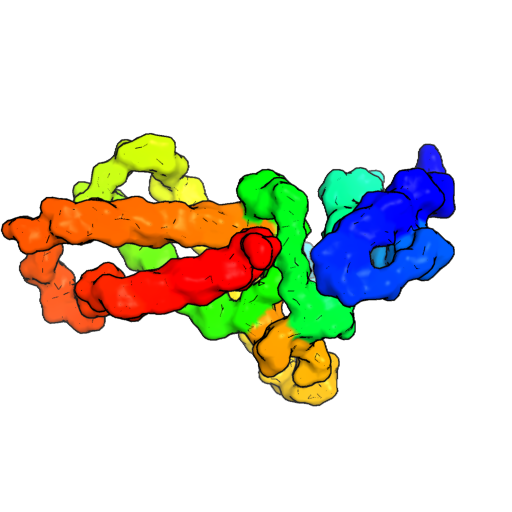? -7.498 4.137 20.055 1.00 86.88 117 LEU A CA 1
ATOM 915 C C . LEU A 1 117 ? -8.200 4.798 21.249 1.00 86.88 117 LEU A C 1
ATOM 917 O O . LEU A 1 117 ? -7.770 4.610 22.386 1.00 86.88 117 LEU A O 1
ATOM 921 N N . ALA A 1 118 ? -9.290 5.534 21.016 1.00 82.94 118 ALA A N 1
ATOM 922 C CA . ALA A 1 118 ? -10.063 6.155 22.089 1.00 82.94 118 ALA A CA 1
ATOM 923 C C . ALA A 1 118 ? -10.654 5.119 23.063 1.00 82.94 118 ALA A C 1
ATOM 925 O O . ALA A 1 118 ? -10.630 5.347 24.274 1.00 82.94 118 ALA A O 1
ATOM 926 N N . LEU A 1 119 ? -11.131 3.972 22.565 1.00 77.88 119 LEU A N 1
ATOM 927 C CA . LEU A 1 119 ? -11.609 2.870 23.407 1.00 77.88 119 LEU A CA 1
ATOM 928 C C . LEU A 1 119 ? -10.490 2.260 24.259 1.00 77.88 119 LEU A C 1
ATOM 930 O O . LEU A 1 119 ? -10.682 2.056 25.461 1.00 77.88 119 LEU A O 1
ATOM 934 N N . ARG A 1 120 ? -9.317 1.999 23.662 1.00 80.62 120 ARG A N 1
ATOM 935 C CA . ARG A 1 120 ? -8.148 1.463 24.382 1.00 80.62 120 ARG A CA 1
ATOM 936 C C . ARG A 1 120 ? -7.667 2.420 25.471 1.00 80.62 120 ARG A C 1
ATOM 938 O O . ARG A 1 120 ? -7.467 2.006 26.607 1.00 80.62 120 ARG A O 1
ATOM 945 N N . LEU A 1 121 ? -7.566 3.717 25.171 1.00 81.38 121 LEU A N 1
ATOM 946 C CA . LEU A 1 121 ? -7.148 4.734 26.148 1.00 81.38 121 LEU A CA 1
ATOM 947 C C . LEU A 1 121 ? -8.113 4.874 27.334 1.00 81.38 121 LEU A C 1
ATOM 949 O O . LEU A 1 121 ? -7.695 5.278 28.417 1.00 81.38 121 LEU A O 1
ATOM 953 N N . ARG A 1 122 ? -9.394 4.538 27.148 1.00 75.81 122 ARG A N 1
ATOM 954 C CA . ARG A 1 122 ? -10.399 4.506 28.222 1.00 75.81 122 ARG A CA 1
ATOM 955 C C . ARG A 1 122 ? -10.417 3.189 29.005 1.00 75.81 122 ARG A C 1
ATOM 957 O O . ARG A 1 122 ? -11.189 3.071 29.949 1.00 75.81 122 ARG A O 1
ATOM 964 N N . GLY A 1 123 ? -9.600 2.205 28.624 1.00 72.25 123 GLY A N 1
ATOM 965 C CA . GLY A 1 123 ? -9.574 0.880 29.247 1.00 72.25 123 GLY A CA 1
ATOM 966 C C . GLY A 1 123 ? -10.794 0.010 28.927 1.00 72.25 123 GLY A C 1
ATOM 967 O O . GLY A 1 123 ? -11.010 -0.994 29.599 1.00 72.25 123 GLY A O 1
ATOM 968 N N . VAL A 1 124 ? -11.596 0.388 27.921 1.00 66.56 124 VAL A N 1
ATOM 969 C CA . VAL A 1 124 ? -12.785 -0.369 27.481 1.00 66.56 124 VAL A CA 1
ATOM 970 C C . VAL A 1 124 ? -12.373 -1.606 26.681 1.00 66.56 124 VAL A C 1
ATOM 972 O O . VAL A 1 124 ? -13.014 -2.648 26.766 1.00 66.56 124 VAL A O 1
ATOM 975 N N . GLN A 1 125 ? -11.274 -1.510 25.930 1.00 62.03 125 GLN A N 1
ATOM 976 C CA . GLN A 1 125 ? -10.626 -2.663 25.311 1.00 62.03 125 GLN A CA 1
ATOM 977 C C . GLN A 1 125 ? -9.410 -3.075 26.132 1.00 62.03 125 GLN A C 1
ATOM 979 O O . GLN A 1 125 ? -8.602 -2.222 26.504 1.00 62.03 125 GLN A O 1
ATOM 984 N N . ARG A 1 126 ? -9.285 -4.378 26.413 1.00 59.12 126 ARG A N 1
ATOM 985 C CA . ARG A 1 126 ? -8.087 -4.933 27.048 1.00 59.12 126 ARG A CA 1
ATOM 986 C C . ARG A 1 126 ? -6.895 -4.811 26.101 1.00 59.12 126 ARG A C 1
ATOM 988 O O . ARG A 1 126 ? -7.030 -5.025 24.898 1.00 59.12 126 ARG A O 1
ATOM 995 N N . ASP A 1 127 ? -5.733 -4.501 26.668 1.00 56.28 127 ASP A N 1
ATOM 996 C CA . ASP A 1 127 ? -4.437 -4.658 26.006 1.00 56.28 127 ASP A CA 1
ATOM 997 C C . ASP A 1 127 ? -4.115 -6.163 25.892 1.00 56.28 127 ASP A C 1
ATOM 999 O O . ASP A 1 127 ? -3.272 -6.677 26.623 1.00 56.28 127 ASP A O 1
ATOM 1003 N N . ASP A 1 128 ? -4.812 -6.895 25.022 1.00 54.47 128 ASP A N 1
ATOM 1004 C CA . ASP A 1 128 ? -4.438 -8.272 24.680 1.00 54.47 128 ASP A CA 1
ATOM 1005 C C . ASP A 1 128 ? -3.543 -8.278 23.426 1.00 54.47 128 ASP A C 1
ATOM 1007 O O . ASP A 1 128 ? -3.826 -7.564 22.467 1.00 54.47 128 ASP A O 1
ATOM 1011 N N . GLU A 1 129 ? -2.454 -9.064 23.507 1.00 52.19 129 GLU A N 1
ATOM 1012 C CA . GLU A 1 129 ? -1.400 -9.512 22.556 1.00 52.19 129 GLU A CA 1
ATOM 1013 C C . GLU A 1 129 ? -0.890 -8.610 21.412 1.00 52.19 129 GLU A C 1
ATOM 1015 O O . GLU A 1 129 ? 0.278 -8.735 21.033 1.00 52.19 129 GLU A O 1
ATOM 1020 N N . LEU A 1 130 ? -1.677 -7.682 20.875 1.00 54.62 130 LEU A N 1
ATOM 1021 C CA . LEU A 1 130 ? -1.270 -6.791 19.802 1.00 54.62 130 LEU A CA 1
ATOM 1022 C C . LEU A 1 130 ? -0.903 -5.406 20.306 1.00 54.62 130 LEU A C 1
ATOM 1024 O O . LEU A 1 130 ? -1.753 -4.641 20.758 1.00 54.62 130 LEU A O 1
ATOM 1028 N N . ASP A 1 131 ? 0.392 -5.119 20.138 1.00 64.75 131 ASP A N 1
ATOM 1029 C CA . ASP A 1 131 ? 1.020 -3.810 20.001 1.00 64.75 131 ASP A CA 1
ATOM 1030 C C . ASP A 1 131 ? 0.345 -2.674 20.788 1.00 64.75 131 ASP A C 1
ATOM 1032 O O . ASP A 1 131 ? -0.707 -2.169 20.394 1.00 64.75 131 ASP A O 1
ATOM 1036 N N . SER A 1 132 ? 1.028 -2.228 21.848 1.00 75.19 132 SER A N 1
ATOM 1037 C CA . SER A 1 132 ? 0.626 -1.175 22.797 1.00 75.19 132 SER A CA 1
ATOM 1038 C C . SER A 1 132 ? -0.132 0.025 22.190 1.00 75.19 132 SER A C 1
ATOM 1040 O O . SER A 1 132 ? 0.097 0.367 21.030 1.00 75.19 132 SER A O 1
ATOM 1042 N N . PRO A 1 133 ? -0.954 0.766 22.960 1.00 80.81 133 PRO A N 1
ATOM 1043 C CA . PRO A 1 133 ? -1.661 1.958 22.466 1.00 80.81 133 PRO A CA 1
ATOM 1044 C C . PRO A 1 133 ? -0.771 2.974 21.726 1.00 80.81 133 PRO A C 1
ATOM 1046 O O . PRO A 1 133 ? -1.221 3.628 20.786 1.00 80.81 133 PRO A O 1
ATOM 1049 N N . SER A 1 134 ? 0.511 3.073 22.091 1.00 82.38 134 SER A N 1
ATOM 1050 C CA . SER A 1 134 ? 1.505 3.892 21.384 1.00 82.38 134 SER A CA 1
ATOM 1051 C C . SER A 1 134 ? 1.789 3.406 19.958 1.00 82.38 134 SER A C 1
ATOM 1053 O O . SER A 1 134 ? 1.963 4.222 19.056 1.00 82.38 134 SER A O 1
ATOM 1055 N N . SER A 1 135 ? 1.790 2.097 19.726 1.00 86.25 135 SER A N 1
ATOM 1056 C CA . SER A 1 135 ? 1.940 1.488 18.408 1.00 86.25 135 SER A CA 1
ATOM 1057 C C . SER A 1 135 ? 0.745 1.784 17.495 1.00 86.25 135 SER A C 1
ATOM 1059 O O . SER A 1 135 ? 0.938 2.124 16.325 1.00 86.25 135 SER A O 1
ATOM 1061 N N . LEU A 1 136 ? -0.481 1.724 18.033 1.00 88.81 136 LEU A N 1
ATOM 1062 C CA . LEU A 1 136 ? -1.695 2.131 17.317 1.00 88.81 136 LEU A CA 1
ATOM 1063 C C . LEU A 1 136 ? -1.675 3.636 17.011 1.00 88.81 136 LEU A C 1
ATOM 1065 O O . LEU A 1 136 ? -1.955 4.035 15.883 1.00 88.81 136 LEU A O 1
ATOM 1069 N N . ALA A 1 137 ? -1.278 4.471 17.975 1.00 89.19 137 ALA A N 1
ATOM 1070 C CA . ALA A 1 137 ? -1.127 5.909 17.758 1.00 89.19 137 ALA A CA 1
ATOM 1071 C C . ALA A 1 137 ? -0.079 6.225 16.676 1.00 89.19 137 ALA A C 1
ATOM 1073 O O . ALA A 1 137 ? -0.323 7.055 15.804 1.00 89.19 137 ALA A O 1
ATOM 1074 N N . ALA A 1 138 ? 1.065 5.535 16.674 1.00 89.38 138 ALA A N 1
ATOM 1075 C CA . ALA A 1 138 ? 2.098 5.716 15.657 1.00 89.38 138 ALA A CA 1
ATOM 1076 C C . ALA A 1 138 ? 1.619 5.305 14.255 1.00 89.38 138 ALA A C 1
ATOM 1078 O O . ALA A 1 138 ? 1.942 5.980 13.278 1.00 89.38 138 ALA A O 1
ATOM 1079 N N . LEU A 1 139 ? 0.850 4.214 14.149 1.00 90.75 139 LEU A N 1
ATOM 1080 C CA . LEU A 1 139 ? 0.199 3.810 12.900 1.00 90.75 139 LEU A CA 1
ATOM 1081 C C . LEU A 1 139 ? -0.792 4.879 12.422 1.00 90.75 139 LEU A C 1
ATOM 1083 O O . LEU A 1 139 ? -0.738 5.291 11.266 1.00 90.75 139 LEU A O 1
ATOM 1087 N N . LEU A 1 140 ? -1.651 5.361 13.323 1.00 91.94 140 LEU A N 1
ATOM 1088 C CA . LEU A 1 140 ? -2.615 6.422 13.042 1.00 91.94 140 LEU A CA 1
ATOM 1089 C C . LEU A 1 140 ? -1.949 7.696 12.531 1.00 91.94 140 LEU A C 1
ATOM 1091 O O . LEU A 1 140 ? -2.426 8.268 11.557 1.00 91.94 140 LEU A O 1
ATOM 1095 N N . VAL A 1 141 ? -0.842 8.124 13.142 1.00 90.06 141 VAL A N 1
ATOM 1096 C CA . VAL A 1 141 ? -0.095 9.313 12.704 1.00 90.06 141 VAL A CA 1
ATOM 1097 C C . VAL A 1 141 ? 0.425 9.150 11.276 1.00 90.06 141 VAL A C 1
ATOM 1099 O O . VAL A 1 141 ? 0.289 10.081 10.482 1.00 90.06 141 VAL A O 1
ATOM 1102 N N . ARG A 1 142 ? 0.978 7.980 10.923 1.00 89.00 142 ARG A N 1
ATOM 1103 C CA . ARG A 1 142 ? 1.457 7.713 9.555 1.00 89.00 142 ARG A CA 1
ATOM 1104 C C . ARG A 1 142 ? 0.311 7.746 8.547 1.00 89.00 142 ARG A C 1
ATOM 1106 O O . ARG A 1 142 ? 0.334 8.572 7.644 1.00 89.00 142 ARG A O 1
ATOM 1113 N N . LEU A 1 143 ? -0.735 6.952 8.776 1.00 89.62 143 LEU A N 1
ATOM 1114 C CA . LEU A 1 143 ? -1.900 6.892 7.887 1.00 89.62 143 LEU A CA 1
ATOM 1115 C C . LEU A 1 143 ? -2.611 8.248 7.754 1.00 89.62 143 LEU A C 1
ATOM 1117 O O . LEU A 1 143 ? -3.035 8.622 6.665 1.00 89.62 143 LEU A O 1
ATOM 1121 N N . SER A 1 144 ? -2.721 9.012 8.845 1.00 88.50 144 SER A N 1
ATOM 1122 C CA . SER A 1 144 ? -3.329 10.350 8.812 1.00 88.50 144 SER A CA 1
ATOM 1123 C C . SER A 1 144 ? -2.482 11.332 8.008 1.00 88.50 144 SER A C 1
ATOM 1125 O O . SER A 1 144 ? -3.037 12.186 7.318 1.00 88.50 144 SER A O 1
ATOM 1127 N N . SER A 1 145 ? -1.153 11.210 8.081 1.00 84.88 145 SER A N 1
ATOM 1128 C CA . SER A 1 145 ? -0.230 12.015 7.278 1.00 84.88 145 SER A CA 1
ATOM 1129 C C . SER A 1 145 ? -0.390 11.704 5.790 1.00 84.88 145 SER A C 1
ATOM 1131 O O . SER A 1 145 ? -0.530 12.640 5.008 1.00 84.88 145 SER A O 1
ATOM 1133 N N . ASP A 1 146 ? -0.475 10.423 5.415 1.00 83.62 146 ASP A N 1
ATOM 1134 C CA . ASP A 1 146 ? -0.684 9.994 4.024 1.00 83.62 146 ASP A CA 1
ATOM 1135 C C . ASP A 1 146 ? -2.021 10.524 3.465 1.00 83.62 146 ASP A C 1
ATOM 1137 O O . ASP A 1 146 ? -2.066 11.134 2.398 1.00 83.62 146 ASP A O 1
ATOM 1141 N N . VAL A 1 147 ? -3.116 10.383 4.224 1.00 81.62 147 VAL A N 1
ATOM 1142 C CA . VAL A 1 147 ? -4.450 10.888 3.837 1.00 81.62 147 VAL A CA 1
ATOM 1143 C C . VAL A 1 147 ? -4.481 12.418 3.718 1.00 81.62 147 VAL A C 1
ATOM 1145 O O . VAL A 1 147 ? -5.159 12.954 2.837 1.00 81.62 147 VAL A O 1
ATOM 1148 N N . SER A 1 148 ? -3.760 13.126 4.594 1.00 77.38 148 SER A N 1
ATOM 1149 C CA . SER A 1 148 ? -3.726 14.596 4.619 1.00 77.38 148 SER A CA 1
ATOM 1150 C C . SER A 1 148 ? -2.828 15.188 3.535 1.00 77.38 148 SER A C 1
ATOM 1152 O O . SER A 1 148 ? -3.147 16.250 3.004 1.00 77.38 148 SER A O 1
ATOM 1154 N N . ALA A 1 149 ? -1.723 14.519 3.193 1.00 69.88 149 ALA A N 1
ATOM 1155 C CA . ALA A 1 149 ? -0.819 14.953 2.132 1.00 69.88 149 ALA A CA 1
ATOM 1156 C C . ALA A 1 149 ? -1.552 15.045 0.785 1.00 69.88 149 ALA A C 1
ATOM 1158 O O . ALA A 1 149 ? -1.408 16.033 0.071 1.00 69.88 149 ALA A O 1
ATOM 1159 N N . GLU A 1 150 ? -2.423 14.080 0.495 1.00 64.19 150 GLU A N 1
ATOM 1160 C CA . GLU A 1 150 ? -3.228 14.036 -0.731 1.00 64.19 150 GLU A CA 1
ATOM 1161 C C . GLU A 1 150 ? -4.270 15.162 -0.816 1.00 64.19 150 GLU A C 1
ATOM 1163 O O . GLU A 1 150 ? -4.504 15.716 -1.890 1.00 64.19 150 GLU A O 1
ATOM 1168 N N . LEU A 1 151 ? -4.850 15.591 0.315 1.00 53.31 151 LEU A N 1
ATOM 1169 C CA . LEU A 1 151 ? -5.772 16.739 0.334 1.00 53.31 151 LEU A CA 1
ATOM 1170 C C . LEU A 1 151 ? -5.092 18.031 -0.147 1.00 53.31 151 LEU A C 1
ATOM 1172 O O . LEU A 1 151 ? -5.745 18.860 -0.779 1.00 53.31 151 LEU A O 1
ATOM 1176 N N . GLY A 1 152 ? -3.782 18.177 0.082 1.00 47.94 152 GLY A N 1
ATOM 1177 C CA . GLY A 1 152 ? -2.991 19.294 -0.442 1.00 47.94 152 GLY A CA 1
ATOM 1178 C C . GLY A 1 152 ? -2.804 19.271 -1.965 1.00 47.94 152 GLY A C 1
ATOM 1179 O O . GLY A 1 152 ? -2.536 20.316 -2.550 1.00 47.94 152 GLY A O 1
ATOM 1180 N N . TRP A 1 153 ? -2.976 18.110 -2.604 1.00 46.31 153 TRP A N 1
ATOM 1181 C CA . TRP A 1 153 ? -2.751 17.884 -4.039 1.00 46.31 153 TRP A CA 1
ATOM 1182 C C . TRP A 1 153 ? -4.049 17.850 -4.859 1.00 46.31 153 TRP A C 1
ATOM 1184 O O . TRP A 1 153 ? -4.029 18.117 -6.056 1.00 46.31 153 TRP A O 1
ATOM 1194 N N . THR A 1 154 ? -5.202 17.612 -4.223 1.00 44.97 154 THR A N 1
ATOM 1195 C CA . THR A 1 154 ? -6.528 17.641 -4.882 1.00 44.97 154 THR A CA 1
ATOM 1196 C C . THR A 1 154 ? -7.014 19.031 -5.326 1.00 44.97 154 THR A C 1
ATOM 1198 O O . THR A 1 154 ? -8.081 19.134 -5.924 1.00 44.97 154 THR A O 1
ATOM 1201 N N . GLY A 1 155 ? -6.257 20.100 -5.047 1.00 44.12 155 GLY A N 1
ATOM 1202 C CA . GLY A 1 155 ? -6.580 21.467 -5.480 1.00 44.12 155 GLY A CA 1
ATOM 1203 C C . GLY A 1 155 ? -6.281 21.768 -6.956 1.00 44.12 155 GLY A C 1
ATOM 1204 O O . GLY A 1 155 ? -6.847 22.720 -7.487 1.00 44.12 155 GLY A O 1
ATOM 1205 N N . ASP A 1 156 ? -5.443 20.960 -7.615 1.00 43.78 156 ASP A N 1
ATOM 1206 C CA . ASP A 1 156 ? -5.129 21.058 -9.048 1.00 43.78 156 ASP A CA 1
ATOM 1207 C C . ASP A 1 156 ? -5.730 19.848 -9.785 1.00 43.78 156 ASP A C 1
ATOM 1209 O O . ASP A 1 156 ? -5.078 18.831 -10.033 1.00 43.78 156 ASP A O 1
ATOM 1213 N N . ASP A 1 157 ? -7.018 19.953 -10.119 1.00 46.03 157 ASP A N 1
ATOM 1214 C CA . ASP A 1 157 ? -7.827 18.885 -10.730 1.00 46.03 157 ASP A CA 1
ATOM 1215 C C . ASP A 1 157 ? -7.321 18.408 -12.116 1.00 46.03 157 ASP A C 1
ATOM 1217 O O . ASP A 1 157 ? -7.783 17.375 -12.598 1.00 46.03 157 ASP A O 1
ATOM 1221 N N . ASP A 1 158 ? -6.357 19.092 -12.744 1.00 41.50 158 ASP A N 1
ATOM 1222 C CA . ASP A 1 158 ? -5.941 18.829 -14.133 1.00 41.50 158 ASP A CA 1
ATOM 1223 C C . ASP A 1 158 ? -4.628 18.036 -14.300 1.00 41.50 158 ASP A C 1
ATOM 1225 O O . ASP A 1 158 ? -4.354 17.558 -15.400 1.00 41.50 158 ASP A O 1
ATOM 1229 N N . ILE A 1 159 ? -3.810 17.841 -13.254 1.00 43.09 159 ILE A N 1
ATOM 1230 C CA . ILE A 1 159 ? -2.479 17.200 -13.408 1.00 43.09 159 ILE A CA 1
ATOM 1231 C C . ILE A 1 159 ? -2.446 15.746 -12.891 1.00 43.09 159 ILE A C 1
ATOM 1233 O O . ILE A 1 159 ? -1.645 14.942 -13.365 1.00 43.09 159 ILE A O 1
ATOM 1237 N N . VAL A 1 160 ? -3.347 15.361 -11.977 1.00 46.03 160 VAL A N 1
ATOM 1238 C CA . VAL A 1 160 ? -3.347 14.030 -11.318 1.00 46.03 160 VAL A CA 1
ATOM 1239 C C . VAL A 1 160 ? -4.569 13.168 -11.700 1.00 46.03 160 VAL A C 1
ATOM 1241 O O . VAL A 1 160 ? -4.645 11.986 -11.366 1.00 46.03 160 VAL A O 1
ATOM 1244 N N . ALA A 1 161 ? -5.532 13.718 -12.450 1.00 46.97 161 ALA A N 1
ATOM 1245 C CA . ALA A 1 161 ? -6.817 13.070 -12.738 1.00 46.97 161 ALA A CA 1
ATOM 1246 C C . ALA A 1 161 ? -6.747 11.770 -13.574 1.00 46.97 161 ALA A C 1
ATOM 1248 O O . ALA A 1 161 ? -7.732 11.017 -13.590 1.00 46.97 161 ALA A O 1
ATOM 1249 N N . ASP A 1 162 ? -5.605 11.477 -14.204 1.00 55.06 162 ASP A N 1
ATOM 1250 C CA . ASP A 1 162 ? -5.441 10.338 -15.116 1.00 55.06 162 ASP A CA 1
ATOM 1251 C C . ASP A 1 162 ? -4.901 9.057 -14.461 1.00 55.06 162 ASP A C 1
ATOM 1253 O O . ASP A 1 162 ? -5.051 7.971 -15.028 1.00 55.06 162 ASP A O 1
ATOM 1257 N N . HIS A 1 163 ? -4.331 9.120 -13.252 1.00 66.38 163 HIS A N 1
ATOM 1258 C CA . HIS A 1 163 ? -3.835 7.919 -12.577 1.00 66.38 163 HIS A CA 1
ATOM 1259 C C . HIS A 1 163 ? -4.930 7.278 -11.724 1.00 66.38 163 HIS A C 1
ATOM 1261 O O . HIS A 1 163 ? -5.280 7.734 -10.636 1.00 66.38 163 HIS A O 1
ATOM 1267 N N . LYS A 1 164 ? -5.496 6.191 -12.252 1.00 79.06 164 LYS A N 1
ATOM 1268 C CA . LYS A 1 164 ? -6.528 5.389 -11.594 1.00 79.06 164 LYS A CA 1
ATOM 1269 C C . LYS A 1 164 ? -6.088 3.938 -11.532 1.00 79.06 164 LYS A C 1
ATOM 1271 O O . LYS A 1 164 ? -5.663 3.387 -12.542 1.00 79.06 164 LYS A O 1
ATOM 1276 N N . VAL A 1 165 ? -6.280 3.310 -10.380 1.00 82.62 165 VAL A N 1
ATOM 1277 C CA . VAL A 1 165 ? -6.163 1.857 -10.225 1.00 82.62 165 VAL A CA 1
ATOM 1278 C C . VAL A 1 165 ? -7.568 1.291 -10.108 1.00 82.62 165 VAL A C 1
ATOM 1280 O O . VAL A 1 165 ? -8.376 1.796 -9.328 1.00 82.62 165 VAL A O 1
ATOM 1283 N N . ASP A 1 166 ? -7.890 0.303 -10.944 1.00 83.81 166 ASP A N 1
ATOM 1284 C CA . ASP A 1 166 ? -9.239 -0.262 -11.078 1.00 83.81 166 ASP A CA 1
ATOM 1285 C C . ASP A 1 166 ? -10.332 0.822 -11.214 1.00 83.81 166 ASP A C 1
ATOM 1287 O O . ASP A 1 166 ? -11.423 0.745 -10.648 1.00 83.81 166 ASP A O 1
ATOM 1291 N N . GLY A 1 167 ? -10.018 1.887 -11.963 1.00 81.38 167 GLY A N 1
ATOM 1292 C CA . GLY A 1 167 ? -10.935 2.994 -12.248 1.00 81.38 167 GLY A CA 1
ATOM 1293 C C . GLY A 1 167 ? -11.169 3.975 -11.092 1.00 81.38 167 GLY A C 1
ATOM 1294 O O . GLY A 1 167 ? -11.951 4.913 -11.259 1.00 81.38 167 GLY A O 1
ATOM 1295 N N . ARG A 1 168 ? -10.490 3.815 -9.950 1.00 80.19 168 ARG A N 1
ATOM 1296 C CA . ARG A 1 168 ? -10.614 4.697 -8.780 1.00 80.19 168 ARG A CA 1
ATOM 1297 C C . ARG A 1 168 ? -9.356 5.550 -8.594 1.00 80.19 168 ARG A C 1
ATOM 1299 O O . ARG A 1 168 ? -8.241 5.084 -8.822 1.00 80.19 168 ARG A O 1
ATOM 1306 N N . ARG A 1 169 ? -9.548 6.805 -8.165 1.00 80.19 169 ARG A N 1
ATOM 1307 C CA . ARG A 1 169 ? -8.453 7.635 -7.636 1.00 80.19 169 ARG A CA 1
ATOM 1308 C C . ARG A 1 169 ? -7.908 6.951 -6.382 1.00 80.19 169 ARG A C 1
ATOM 1310 O O . ARG A 1 169 ? -8.692 6.420 -5.590 1.00 80.19 169 ARG A O 1
ATOM 1317 N N . TYR A 1 170 ? -6.596 6.956 -6.222 1.00 81.38 170 TYR A N 1
ATOM 1318 C CA . TYR A 1 170 ? -5.919 6.275 -5.128 1.00 81.38 170 TYR A CA 1
ATOM 1319 C C . TYR A 1 170 ? -4.888 7.196 -4.487 1.00 81.38 170 TYR A C 1
ATOM 1321 O O . TYR A 1 170 ? -4.394 8.112 -5.134 1.00 81.38 170 TYR A O 1
ATOM 1329 N N . LEU A 1 171 ? -4.563 6.906 -3.233 1.00 86.50 171 LEU A N 1
ATOM 1330 C CA . LEU A 1 171 ? -3.342 7.353 -2.582 1.00 86.50 171 LEU A CA 1
ATOM 1331 C C . LEU A 1 171 ? -2.390 6.172 -2.428 1.00 86.50 171 LEU A C 1
ATOM 1333 O O . LEU A 1 171 ? -2.810 5.010 -2.453 1.00 86.50 171 LEU A O 1
ATOM 1337 N N . LEU A 1 172 ? -1.111 6.470 -2.256 1.00 85.88 172 LEU A N 1
ATOM 1338 C CA . LEU A 1 172 ? -0.103 5.462 -1.966 1.00 85.88 172 LEU A CA 1
ATOM 1339 C C . LEU A 1 172 ? 0.039 5.300 -0.452 1.00 85.88 172 LEU A C 1
ATOM 1341 O O . LEU A 1 172 ? 0.424 6.235 0.240 1.00 85.88 172 LEU A O 1
ATOM 1345 N N . VAL A 1 173 ? -0.245 4.099 0.055 1.00 87.38 173 VAL A N 1
ATOM 1346 C CA . VAL A 1 173 ? -0.099 3.758 1.480 1.00 87.38 173 VAL A CA 1
ATOM 1347 C C . VAL A 1 173 ? 0.729 2.499 1.624 1.00 87.38 173 VAL A C 1
ATOM 1349 O O . VAL A 1 173 ? 0.579 1.561 0.846 1.00 87.38 173 VAL A O 1
ATOM 1352 N N . ARG A 1 174 ? 1.591 2.428 2.639 1.00 86.88 174 ARG A N 1
ATOM 1353 C CA . ARG A 1 174 ? 2.379 1.217 2.914 1.00 86.88 174 ARG A CA 1
ATOM 1354 C C . ARG A 1 174 ? 1.468 0.011 3.156 1.00 86.88 174 ARG A C 1
ATOM 1356 O O . ARG A 1 174 ? 0.615 0.047 4.044 1.00 86.88 174 ARG A O 1
ATOM 1363 N N . SER A 1 175 ? 1.701 -1.080 2.421 1.00 85.56 175 SER A N 1
ATOM 1364 C CA . SER A 1 175 ? 0.919 -2.324 2.541 1.00 85.56 175 SER A CA 1
ATOM 1365 C C . SER A 1 175 ? 0.856 -2.833 3.984 1.00 85.56 175 SER A C 1
ATOM 1367 O O . SER A 1 175 ? -0.226 -3.123 4.500 1.00 85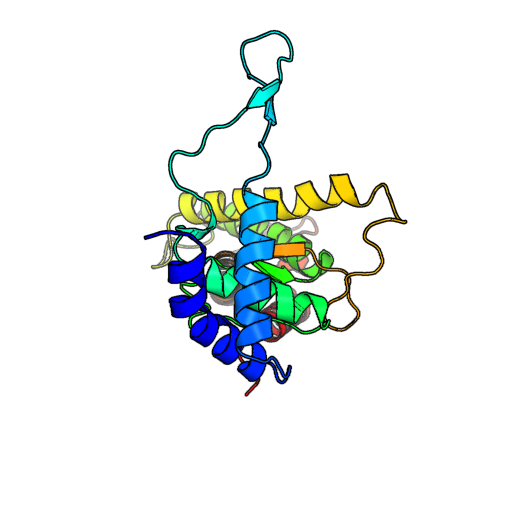.56 175 SER A O 1
ATOM 1369 N N . ALA A 1 176 ? 2.005 -2.880 4.666 1.00 86.75 176 ALA A N 1
ATOM 1370 C CA . ALA A 1 176 ? 2.085 -3.343 6.049 1.00 86.75 176 ALA A CA 1
ATOM 1371 C C . ALA A 1 176 ? 1.242 -2.492 7.021 1.00 86.75 176 ALA A C 1
ATOM 1373 O O . ALA A 1 176 ? 0.623 -3.039 7.936 1.00 86.75 176 ALA A O 1
ATOM 1374 N N . ASP A 1 177 ? 1.166 -1.171 6.813 1.00 89.12 177 ASP A N 1
ATOM 1375 C CA . ASP A 1 177 ? 0.376 -0.275 7.666 1.00 89.12 177 ASP A CA 1
ATOM 1376 C C . ASP A 1 177 ? -1.132 -0.521 7.478 1.00 89.12 177 ASP A C 1
ATOM 1378 O O . ASP A 1 177 ? -1.859 -0.633 8.467 1.00 89.12 177 ASP A O 1
ATOM 1382 N N . ILE A 1 178 ? -1.604 -0.717 6.241 1.00 89.12 178 ILE A N 1
ATOM 1383 C CA . ILE A 1 178 ? -3.013 -1.057 5.973 1.00 89.12 178 ILE A CA 1
ATOM 1384 C C . ILE A 1 178 ? -3.387 -2.427 6.539 1.00 89.12 178 ILE A C 1
ATOM 1386 O O . ILE A 1 178 ? -4.445 -2.584 7.150 1.00 89.12 178 ILE A O 1
ATOM 1390 N N . ARG A 1 179 ? -2.519 -3.431 6.407 1.00 87.62 179 ARG A N 1
ATOM 1391 C CA . ARG A 1 179 ? -2.789 -4.750 6.993 1.00 87.62 179 ARG A CA 1
ATOM 1392 C C . ARG A 1 179 ? -2.832 -4.720 8.511 1.00 87.62 179 ARG A C 1
ATOM 1394 O O . ARG A 1 179 ? -3.688 -5.359 9.127 1.00 87.62 179 ARG A O 1
ATOM 1401 N N . ARG A 1 180 ? -1.933 -3.951 9.123 1.00 88.44 180 ARG A N 1
ATOM 1402 C CA . ARG A 1 180 ? -1.943 -3.717 10.565 1.00 88.44 180 ARG A CA 1
ATOM 1403 C C . ARG A 1 180 ? -3.212 -2.986 11.001 1.00 88.44 180 ARG A C 1
ATOM 1405 O O . ARG A 1 180 ? -3.801 -3.366 12.008 1.00 88.44 180 ARG A O 1
ATOM 1412 N N . ALA A 1 181 ? -3.671 -2.007 10.221 1.00 90.62 181 ALA A N 1
ATOM 1413 C CA . ALA A 1 181 ? -4.942 -1.327 10.449 1.00 90.62 181 ALA A CA 1
ATOM 1414 C C . ALA A 1 181 ? -6.124 -2.306 10.423 1.00 90.62 181 ALA A C 1
ATOM 1416 O O . ALA A 1 181 ? -6.892 -2.367 11.381 1.00 90.62 181 ALA A O 1
ATOM 1417 N N . ALA A 1 182 ? -6.226 -3.132 9.379 1.00 90.00 182 ALA A N 1
ATOM 1418 C CA . ALA A 1 182 ? -7.280 -4.137 9.259 1.00 90.00 182 ALA A CA 1
ATOM 1419 C C . ALA A 1 182 ? -7.282 -5.125 10.440 1.00 90.00 182 ALA A C 1
ATOM 1421 O O . ALA A 1 182 ? -8.342 -5.549 10.896 1.00 90.00 182 ALA A O 1
ATOM 1422 N N . ARG A 1 183 ? -6.106 -5.476 10.976 1.00 88.25 183 ARG A N 1
ATOM 1423 C CA . ARG A 1 183 ? -5.984 -6.335 12.164 1.00 88.25 183 ARG A CA 1
ATOM 1424 C C . ARG A 1 183 ? -6.561 -5.681 13.422 1.00 88.25 183 ARG A C 1
ATOM 1426 O O . ARG A 1 183 ? -7.403 -6.291 14.073 1.00 88.25 183 ARG A O 1
ATOM 1433 N N . TYR A 1 184 ? -6.188 -4.428 13.699 1.00 87.38 184 TYR A N 1
ATOM 1434 C CA . TYR A 1 184 ? -6.751 -3.664 14.818 1.00 87.38 184 TYR A CA 1
ATOM 1435 C C . TYR A 1 184 ? -8.278 -3.547 14.731 1.00 87.38 184 TYR A C 1
ATOM 1437 O O . TYR A 1 184 ? -8.965 -3.659 15.745 1.00 87.38 184 TYR A O 1
ATOM 1445 N N . LEU A 1 185 ? -8.815 -3.347 13.524 1.00 87.81 185 LEU A N 1
ATOM 1446 C CA . LEU A 1 185 ? -10.257 -3.255 13.303 1.00 87.81 185 LEU A CA 1
ATOM 1447 C C . LEU A 1 185 ? -10.977 -4.582 13.597 1.00 87.81 185 LEU A C 1
ATOM 1449 O O . LEU A 1 185 ? -11.968 -4.572 14.325 1.00 87.81 185 LEU A O 1
ATOM 1453 N N . ARG A 1 186 ? -10.454 -5.723 13.129 1.00 86.25 186 ARG A N 1
ATOM 1454 C CA . ARG A 1 186 ? -11.029 -7.056 13.414 1.00 86.25 186 ARG A CA 1
ATOM 1455 C C . ARG A 1 186 ? -11.033 -7.410 14.899 1.00 86.25 186 ARG A C 1
ATOM 1457 O O . ARG A 1 186 ? -12.007 -7.942 15.417 1.00 86.25 186 ARG A O 1
ATOM 1464 N N . GLU A 1 187 ? -9.951 -7.108 15.605 1.00 81.56 187 GLU A N 1
ATOM 1465 C CA . GLU A 1 187 ? -9.887 -7.339 17.054 1.00 81.56 187 GLU A CA 1
ATOM 1466 C C . GLU A 1 187 ? -10.863 -6.458 17.814 1.00 81.56 187 GLU A C 1
ATOM 1468 O O . GLU A 1 187 ? -11.467 -6.878 18.807 1.00 81.56 187 GLU A O 1
ATOM 1473 N N . SER A 1 188 ? -11.039 -5.229 17.326 1.00 77.88 188 SER A N 1
ATOM 1474 C CA . SER A 1 188 ? -11.988 -4.318 17.927 1.00 77.88 188 SER A CA 1
ATOM 1475 C C . SER A 1 188 ? -13.429 -4.804 17.778 1.00 77.88 188 SER A C 1
ATOM 1477 O O . SER A 1 188 ? -14.170 -4.730 18.754 1.00 77.88 188 SER A O 1
ATOM 1479 N N . GLU A 1 189 ? -13.784 -5.380 16.624 1.00 75.00 189 GLU A N 1
ATOM 1480 C CA . GLU A 1 189 ? -15.078 -6.029 16.382 1.00 75.00 189 GLU A CA 1
ATOM 1481 C C . GLU A 1 189 ? -15.325 -7.144 17.402 1.00 75.00 189 GLU A C 1
ATOM 1483 O O . GLU A 1 189 ? -16.305 -7.099 18.142 1.00 75.00 189 GLU A O 1
ATOM 1488 N N . ALA A 1 190 ? -14.379 -8.082 17.530 1.00 66.44 190 ALA A N 1
ATOM 1489 C CA . ALA A 1 190 ? -14.492 -9.202 18.462 1.00 66.44 190 ALA A CA 1
ATOM 1490 C C . ALA A 1 190 ? -14.675 -8.742 19.920 1.00 66.44 190 ALA A C 1
ATOM 1492 O O . ALA A 1 190 ? -15.447 -9.337 20.674 1.00 66.44 190 ALA A O 1
ATOM 1493 N N . THR A 1 191 ? -13.994 -7.662 20.312 1.00 67.31 191 THR A N 1
ATOM 1494 C CA . THR A 1 191 ? -14.079 -7.110 21.671 1.00 67.31 191 THR A CA 1
ATOM 1495 C C . THR A 1 191 ? -15.401 -6.379 21.914 1.00 67.31 191 THR A C 1
ATOM 1497 O O . THR A 1 191 ? -15.992 -6.533 22.980 1.00 67.31 191 THR A O 1
ATOM 1500 N N . VAL A 1 192 ? -15.886 -5.600 20.941 1.00 64.19 192 VAL A N 1
ATOM 1501 C CA . VAL A 1 192 ? -17.155 -4.861 21.047 1.00 64.19 192 VAL A CA 1
ATOM 1502 C C . VAL A 1 192 ? -18.341 -5.825 21.073 1.00 64.19 192 VAL A C 1
ATOM 1504 O O . VAL A 1 192 ? -19.178 -5.714 21.964 1.00 64.19 192 VAL A O 1
ATOM 1507 N N . THR A 1 193 ? -18.370 -6.835 20.197 1.00 60.78 193 THR A N 1
ATOM 1508 C CA . THR A 1 193 ? -19.416 -7.873 20.209 1.00 60.78 193 THR A CA 1
ATOM 1509 C C . THR A 1 193 ? -19.425 -8.673 21.518 1.00 60.78 193 THR A C 1
ATOM 1511 O O . THR A 1 193 ? -20.482 -9.095 21.979 1.00 60.78 193 THR A O 1
ATOM 1514 N N . ALA A 1 194 ? -18.267 -8.868 22.160 1.00 57.22 194 ALA A N 1
ATOM 1515 C CA . ALA A 1 194 ? -18.185 -9.518 23.470 1.00 57.22 194 ALA A CA 1
ATOM 1516 C C . ALA A 1 194 ? -18.627 -8.610 24.638 1.00 57.22 194 ALA A C 1
ATOM 1518 O O . ALA A 1 194 ? -19.067 -9.115 25.671 1.00 57.22 194 ALA A O 1
ATOM 1519 N N . ALA A 1 195 ? -18.515 -7.285 24.485 1.00 55.56 195 ALA A N 1
ATOM 1520 C CA . ALA A 1 195 ? -18.829 -6.281 25.506 1.00 55.56 195 ALA A CA 1
ATOM 1521 C C . ALA A 1 195 ? -20.279 -5.754 25.456 1.00 55.56 195 ALA A C 1
ATOM 1523 O O . ALA A 1 195 ? -20.671 -4.977 26.334 1.00 55.56 195 ALA A O 1
ATOM 1524 N N . ASP A 1 196 ? -21.086 -6.204 24.486 1.00 52.00 196 ASP A N 1
ATOM 1525 C CA . ASP A 1 196 ? -22.485 -5.804 24.230 1.00 52.00 196 ASP A CA 1
ATOM 1526 C C . ASP A 1 196 ? -23.477 -6.093 25.387 1.00 52.00 196 ASP A C 1
ATOM 1528 O O . ASP A 1 196 ? -24.682 -5.884 25.261 1.00 52.00 196 ASP A O 1
ATOM 1532 N N . GLY A 1 197 ? -22.983 -6.538 26.548 1.00 49.12 197 GLY A N 1
ATOM 1533 C CA . GLY A 1 197 ? -23.736 -6.625 27.801 1.00 49.12 197 GLY A CA 1
ATOM 1534 C C . GLY A 1 197 ? -23.594 -5.424 28.752 1.00 49.12 197 GLY A C 1
ATOM 1535 O O . GLY A 1 197 ? -24.467 -5.252 29.598 1.00 49.12 197 GLY A O 1
ATOM 1536 N N . GLU A 1 198 ? -22.544 -4.594 28.646 1.00 43.91 198 GLU A N 1
ATOM 1537 C CA . GLU A 1 198 ? -22.254 -3.537 29.647 1.00 43.91 198 GLU A CA 1
ATOM 1538 C C . GLU A 1 198 ? -21.697 -2.210 29.086 1.00 43.91 198 GLU A C 1
ATOM 1540 O O . GLU A 1 198 ? -21.821 -1.185 29.753 1.00 43.91 198 GLU A O 1
ATOM 1545 N N . ALA A 1 199 ? -21.107 -2.170 27.882 1.00 46.72 199 ALA A N 1
ATOM 1546 C CA . ALA A 1 199 ? -20.335 -0.999 27.424 1.00 46.72 199 ALA A CA 1
ATOM 1547 C C . ALA A 1 199 ? -21.095 0.001 26.522 1.00 46.72 199 ALA A C 1
ATOM 1549 O O . ALA A 1 199 ? -20.588 1.088 26.240 1.00 46.72 199 ALA A O 1
ATOM 1550 N N . THR A 1 200 ? -22.301 -0.330 26.052 1.00 47.62 200 THR A N 1
ATOM 1551 C CA . THR A 1 200 ? -23.013 0.461 25.029 1.00 47.62 200 THR A CA 1
ATOM 1552 C C . THR A 1 200 ? -23.802 1.654 25.573 1.00 47.62 200 THR A C 1
ATOM 1554 O O . THR A 1 200 ? -24.164 2.534 24.795 1.00 47.62 200 THR A O 1
ATOM 1557 N N . SER A 1 201 ? -24.020 1.763 26.890 1.00 45.72 201 SER A N 1
ATOM 1558 C CA . SER A 1 201 ? -24.825 2.857 27.463 1.00 45.72 201 SER A CA 1
ATOM 1559 C C . SER A 1 201 ? -24.084 4.191 27.622 1.00 45.72 201 SER A C 1
ATOM 1561 O O . SER A 1 201 ? -24.730 5.211 27.836 1.00 45.72 201 SER A O 1
ATOM 1563 N N . GLU A 1 202 ? -22.748 4.220 27.538 1.00 49.69 202 GLU A N 1
ATOM 1564 C CA . GLU A 1 202 ? -21.955 5.462 27.665 1.00 49.69 202 GLU A CA 1
ATOM 1565 C C . GLU A 1 202 ? -21.649 6.148 26.318 1.00 49.69 202 GLU A C 1
ATOM 1567 O O . GLU A 1 202 ? -21.178 7.286 26.296 1.00 49.69 202 GLU A O 1
ATOM 1572 N N . PHE A 1 203 ? -21.946 5.500 25.183 1.00 51.59 203 PHE A N 1
ATOM 1573 C CA . PHE A 1 203 ? -21.708 6.031 23.830 1.00 51.59 203 PHE A CA 1
ATOM 1574 C C . PHE A 1 203 ? -22.973 6.619 23.172 1.00 51.59 203 PHE A C 1
ATOM 1576 O O . PHE A 1 203 ? -23.074 6.659 21.944 1.00 51.59 203 PHE A O 1
ATOM 1583 N N . ASP A 1 204 ? -23.910 7.137 23.977 1.00 43.28 204 ASP A N 1
ATOM 1584 C CA . ASP A 1 204 ? -25.242 7.642 23.574 1.00 43.28 204 ASP A CA 1
ATOM 1585 C C . ASP A 1 204 ? -25.221 8.989 22.803 1.00 43.28 204 ASP A C 1
ATOM 1587 O O . ASP A 1 204 ? -26.171 9.774 22.784 1.00 43.28 204 ASP A O 1
ATOM 1591 N N . HIS A 1 205 ? -24.106 9.290 22.138 1.00 43.75 205 HIS A N 1
A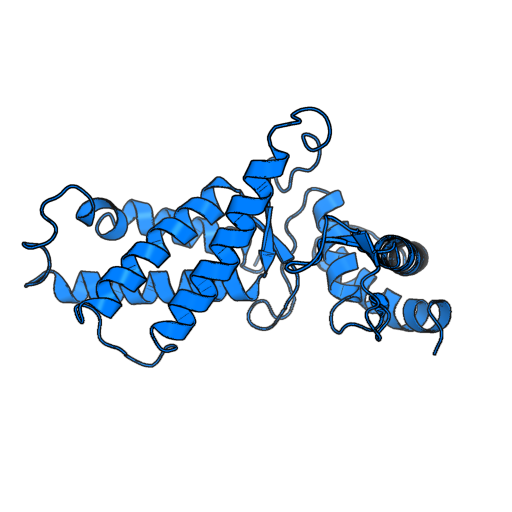TOM 1592 C CA . HIS A 1 205 ? -23.926 10.469 21.294 1.00 43.75 205 HIS A CA 1
ATOM 1593 C C . HIS A 1 205 ? -23.416 10.060 19.909 1.00 43.75 205 HIS A C 1
ATOM 1595 O O . HIS A 1 205 ? -22.273 10.330 19.557 1.00 43.75 205 HIS A O 1
ATOM 1601 N N . GLY A 1 206 ? -24.258 9.373 19.127 1.00 43.88 206 GLY A N 1
ATOM 1602 C CA . GLY A 1 206 ? -24.166 9.258 17.658 1.00 43.88 206 GLY A CA 1
ATOM 1603 C C . GLY A 1 206 ? -22.945 8.546 17.049 1.00 43.88 206 GLY A C 1
ATOM 1604 O O . GLY A 1 206 ? -22.955 8.269 15.855 1.00 43.88 206 GLY A O 1
ATOM 1605 N N . LEU A 1 207 ? -21.914 8.230 17.836 1.00 44.72 207 LEU A N 1
ATOM 1606 C CA . LEU A 1 207 ? -20.646 7.640 17.389 1.00 44.72 207 LEU A CA 1
ATOM 1607 C C . LEU A 1 207 ? -20.555 6.129 17.646 1.00 44.72 207 LEU A C 1
ATOM 1609 O O . LEU A 1 207 ? -19.719 5.473 17.032 1.00 44.72 207 LEU A O 1
ATOM 1613 N N . GLY A 1 208 ? -21.420 5.569 18.504 1.00 44.97 208 GLY A N 1
ATOM 1614 C CA . GLY A 1 208 ? -21.495 4.122 18.751 1.00 44.97 208 GLY A CA 1
ATOM 1615 C C . GLY A 1 208 ? -21.809 3.336 17.474 1.00 44.97 208 GLY A C 1
ATOM 1616 O O . GLY A 1 208 ? -21.058 2.435 17.117 1.00 44.97 208 GLY A O 1
ATOM 1617 N N . GLY A 1 209 ? -22.808 3.789 16.704 1.00 51.09 209 GLY A N 1
ATOM 1618 C CA . GLY A 1 209 ? -23.243 3.157 15.449 1.00 51.09 209 GLY A CA 1
ATOM 1619 C C . GLY A 1 209 ? -22.157 2.997 14.380 1.00 51.09 209 GLY A C 1
ATOM 1620 O O . GLY A 1 209 ? -22.303 2.180 13.486 1.00 51.09 209 GLY A O 1
ATOM 1621 N N . PHE A 1 210 ? -21.053 3.742 14.461 1.00 54.22 210 PHE A N 1
ATOM 1622 C CA . PHE A 1 210 ? -20.014 3.750 13.428 1.00 54.22 210 PHE A CA 1
ATOM 1623 C C . PHE A 1 210 ? -19.074 2.533 13.485 1.00 54.22 210 PHE A C 1
ATOM 1625 O O . PHE A 1 210 ? -18.515 2.128 12.467 1.00 54.22 210 PHE A O 1
ATOM 1632 N N . LEU A 1 211 ? -18.903 1.930 14.665 1.00 53.34 211 LEU A N 1
ATOM 1633 C CA . LEU A 1 211 ? -18.193 0.654 14.842 1.00 53.34 211 LEU A CA 1
ATOM 1634 C C . LEU A 1 211 ? -19.108 -0.480 15.304 1.00 53.34 211 LEU A C 1
ATOM 1636 O O . LEU A 1 211 ? -18.733 -1.637 15.156 1.00 53.34 211 LEU A O 1
ATOM 1640 N N . THR A 1 212 ? -20.301 -0.162 15.814 1.00 54.84 212 THR A N 1
ATOM 1641 C CA . THR A 1 212 ? -21.325 -1.153 16.168 1.00 54.84 212 THR A CA 1
ATOM 1642 C C . THR A 1 212 ? -22.310 -1.430 15.035 1.00 54.84 212 THR A C 1
ATOM 1644 O O . THR A 1 212 ? -23.268 -2.157 15.270 1.00 54.84 212 THR A O 1
ATOM 1647 N N . ASP A 1 213 ? -22.149 -0.831 13.848 1.00 66.94 213 ASP A N 1
ATOM 1648 C CA . ASP A 1 213 ? -22.814 -1.307 12.633 1.00 66.94 213 ASP A CA 1
ATOM 1649 C C . ASP A 1 213 ? -21.930 -2.388 11.985 1.00 66.94 213 ASP A C 1
ATOM 1651 O O . ASP A 1 213 ? -20.989 -2.060 11.243 1.00 66.94 213 ASP A O 1
ATOM 1655 N N . PRO A 1 214 ? -22.180 -3.676 12.288 1.00 61.62 214 PRO A N 1
ATOM 1656 C CA . PRO A 1 214 ? -21.385 -4.771 11.756 1.00 61.62 214 PRO A CA 1
ATOM 1657 C C . PRO A 1 214 ? -21.448 -4.848 10.230 1.00 61.62 214 PRO A C 1
ATOM 1659 O O . PRO A 1 214 ? -20.474 -5.283 9.625 1.00 61.62 214 PRO A O 1
ATOM 1662 N N . GLU A 1 215 ? -22.520 -4.383 9.576 1.00 70.00 215 GLU A N 1
ATOM 1663 C CA . GLU A 1 215 ? -22.594 -4.396 8.109 1.00 70.00 215 GLU A CA 1
ATOM 1664 C C . GLU A 1 215 ? -21.601 -3.398 7.500 1.00 70.00 215 GLU A C 1
ATOM 1666 O O . GLU A 1 215 ? -20.879 -3.720 6.552 1.00 70.00 215 GLU A O 1
ATOM 1671 N N . SER A 1 216 ? -21.497 -2.209 8.096 1.00 79.75 216 SER A N 1
ATOM 1672 C CA . SER A 1 216 ? -20.557 -1.174 7.671 1.00 79.75 216 SER A CA 1
ATOM 1673 C C . SER A 1 216 ? -19.096 -1.581 7.907 1.00 79.75 216 SER A C 1
ATOM 1675 O O . SER A 1 216 ? -18.257 -1.415 7.018 1.00 79.75 216 SER A O 1
ATOM 1677 N N . LEU A 1 217 ? -18.772 -2.150 9.076 1.00 81.19 217 LEU A N 1
ATOM 1678 C CA . LEU A 1 217 ? -17.409 -2.617 9.370 1.00 81.19 217 LEU A CA 1
ATOM 1679 C C . LEU A 1 217 ? -17.012 -3.819 8.506 1.00 81.19 217 LEU A C 1
ATOM 1681 O O . LEU A 1 217 ? -15.896 -3.855 7.985 1.00 81.19 217 LEU A O 1
ATOM 1685 N N . HIS A 1 218 ? -17.925 -4.770 8.310 1.00 83.69 218 HIS A N 1
ATOM 1686 C CA . HIS A 1 218 ? -17.696 -5.918 7.443 1.00 83.69 218 HIS A CA 1
ATOM 1687 C C . HIS A 1 218 ? -17.442 -5.486 5.995 1.00 83.69 218 HIS A C 1
ATOM 1689 O O . HIS A 1 218 ? -16.499 -5.968 5.371 1.00 83.69 218 HIS A O 1
ATOM 1695 N N . SER A 1 219 ? -18.224 -4.529 5.479 1.00 86.31 219 SER A N 1
ATOM 1696 C CA . SER A 1 219 ? -18.012 -3.962 4.144 1.00 86.31 219 SER A CA 1
ATOM 1697 C C . SER A 1 219 ? -16.640 -3.299 4.016 1.00 86.31 219 SER A C 1
ATOM 1699 O O . SER A 1 219 ? -15.955 -3.508 3.015 1.00 86.31 219 SER A O 1
ATOM 1701 N N . LEU A 1 220 ? -16.212 -2.529 5.024 1.00 88.25 220 LEU A N 1
ATOM 1702 C CA . LEU A 1 220 ? -14.886 -1.913 5.030 1.00 88.25 220 LEU A CA 1
ATOM 1703 C C . LEU A 1 220 ? -13.779 -2.972 5.007 1.00 88.25 220 LEU A C 1
ATOM 1705 O O . LEU A 1 220 ? -12.862 -2.891 4.194 1.00 88.25 220 LEU A O 1
ATOM 1709 N N . LEU A 1 221 ? -13.848 -3.953 5.910 1.00 89.19 221 LEU A N 1
ATOM 1710 C CA . LEU A 1 221 ? -12.849 -5.015 6.015 1.00 89.19 221 LEU A CA 1
ATOM 1711 C C . LEU A 1 221 ? -12.784 -5.847 4.733 1.00 89.19 221 LEU A C 1
ATOM 1713 O O . LEU A 1 221 ? -11.688 -6.173 4.285 1.00 89.19 221 LEU A O 1
ATOM 1717 N N . TRP A 1 222 ? -13.932 -6.121 4.111 1.00 89.44 222 TRP A N 1
ATOM 1718 C CA . TRP A 1 222 ? -13.998 -6.782 2.813 1.00 89.44 222 TRP A CA 1
ATOM 1719 C C . TRP A 1 222 ? -13.327 -5.952 1.713 1.00 89.44 222 TRP A C 1
ATOM 1721 O O . TRP A 1 222 ? -12.552 -6.502 0.933 1.00 89.44 222 TRP A O 1
ATOM 1731 N N . GLU A 1 223 ? -13.562 -4.635 1.655 1.00 89.00 223 GLU A N 1
ATOM 1732 C CA . GLU A 1 223 ? -12.869 -3.773 0.689 1.00 89.00 223 GLU A CA 1
ATOM 1733 C C . GLU A 1 223 ? -11.358 -3.719 0.960 1.00 89.00 223 GLU A C 1
ATOM 1735 O O . GLU A 1 223 ? -10.569 -3.842 0.023 1.00 89.00 223 GLU A O 1
ATOM 1740 N N . LEU A 1 224 ? -10.928 -3.586 2.219 1.00 89.75 224 LEU A N 1
ATOM 1741 C CA . LEU A 1 224 ? -9.508 -3.614 2.590 1.00 89.75 224 LEU A CA 1
ATOM 1742 C C . LEU A 1 224 ? -8.848 -4.938 2.199 1.00 89.75 224 LEU A C 1
ATOM 1744 O O . LEU A 1 224 ? -7.746 -4.938 1.649 1.00 89.75 224 LEU A O 1
ATOM 1748 N N . ASP A 1 225 ? -9.523 -6.061 2.432 1.00 88.19 225 ASP A N 1
ATOM 1749 C CA . ASP A 1 225 ? -9.051 -7.373 2.003 1.00 88.19 225 ASP A CA 1
ATOM 1750 C C . ASP A 1 225 ? -8.988 -7.463 0.494 1.00 88.19 225 ASP A C 1
ATOM 1752 O O . ASP A 1 225 ? -7.984 -7.914 -0.042 1.00 88.19 225 ASP A O 1
ATOM 1756 N N . TRP A 1 226 ? -9.996 -6.968 -0.216 1.00 86.12 226 TRP A N 1
ATOM 1757 C CA . TRP A 1 226 ? -9.949 -6.929 -1.667 1.00 86.12 226 TRP A CA 1
ATOM 1758 C C . TRP A 1 226 ? -8.711 -6.163 -2.141 1.00 86.12 226 TRP A C 1
ATOM 1760 O O . TRP A 1 226 ? -7.948 -6.691 -2.943 1.00 86.12 226 TRP A O 1
ATOM 1770 N N . TRP A 1 227 ? -8.440 -4.972 -1.607 1.00 85.00 227 TRP A N 1
ATOM 1771 C CA . TRP A 1 227 ? -7.279 -4.159 -1.990 1.00 85.00 227 TRP A CA 1
ATOM 1772 C C . TRP A 1 227 ? -5.919 -4.730 -1.566 1.00 85.00 227 TRP A C 1
ATOM 1774 O O . TRP A 1 227 ? -4.911 -4.354 -2.162 1.00 85.00 227 TRP A O 1
ATOM 1784 N N . THR A 1 228 ? -5.865 -5.632 -0.582 1.00 80.88 228 THR A N 1
ATOM 1785 C CA . THR A 1 228 ? -4.597 -6.107 0.005 1.00 80.88 228 THR A CA 1
ATOM 1786 C C . THR A 1 228 ? -4.362 -7.616 -0.071 1.00 80.88 228 THR A C 1
ATOM 1788 O O . THR A 1 228 ? -3.265 -8.080 0.261 1.00 80.88 228 THR A O 1
ATOM 1791 N N . ALA A 1 229 ? -5.347 -8.406 -0.488 1.00 72.44 229 ALA A N 1
ATOM 1792 C CA . ALA A 1 229 ? -5.236 -9.849 -0.644 1.00 72.44 229 ALA A CA 1
ATOM 1793 C C . ALA A 1 229 ? -4.714 -10.218 -2.033 1.00 72.44 229 ALA A C 1
ATOM 1795 O O . ALA A 1 229 ? -5.035 -9.579 -3.034 1.00 72.44 229 ALA A O 1
ATOM 1796 N N . ALA A 1 230 ? -3.933 -11.300 -2.090 1.00 54.56 230 ALA A N 1
ATOM 1797 C CA . ALA A 1 230 ? -3.596 -11.950 -3.347 1.00 54.56 230 ALA A CA 1
ATOM 1798 C C . ALA A 1 230 ? -4.896 -12.389 -4.029 1.00 54.56 230 ALA A C 1
ATOM 1800 O O . ALA A 1 230 ? -5.725 -13.039 -3.392 1.00 54.56 230 ALA A O 1
ATOM 1801 N N . ALA A 1 231 ? -5.087 -12.027 -5.300 1.00 42.88 231 ALA A N 1
ATOM 1802 C CA . ALA A 1 231 ? -6.134 -12.642 -6.103 1.00 42.88 231 ALA A CA 1
ATOM 1803 C C . ALA A 1 231 ? -5.894 -14.161 -6.085 1.00 42.88 231 ALA A C 1
ATOM 1805 O O . ALA A 1 231 ? -4.836 -14.615 -6.526 1.00 42.88 231 ALA A O 1
ATOM 1806 N N . GLY A 1 232 ? -6.822 -14.899 -5.472 1.00 35.41 232 GLY A N 1
ATOM 1807 C CA . GLY A 1 232 ? -6.846 -16.362 -5.496 1.00 35.41 232 GLY A CA 1
ATOM 1808 C C . GLY A 1 232 ? -7.172 -16.894 -6.881 1.00 35.41 232 GLY A C 1
ATOM 1809 O O . GLY A 1 232 ? -7.935 -16.214 -7.606 1.00 35.41 232 GLY A O 1
#

pLDDT: mean 78.15, std 16.02, range [35.41, 97.25]

Radius of gyration: 20.66 Å; chains: 1; bounding box: 54×48×51 Å

Foldseek 3Di:
DDQLVLLLVLLVVLQVQLVLQVDHDDSVRSSVLSVVVLVVQPPFDWDQDPPDDRDTDTDDDVDRPSPDPCSSVLSSQVVQQQVLAWGADPCLQPFQHWTWDFLVLLVLLLVLLVVLLVCVVVVLDDPPDDDDSVRSVVLSVQSVCQSVVVVVVVVPCPPQVPRHRVNGHTTTDGSNSLVSSLVSLVSVLVSVVVCVVPDQPVPPDPCSCSSVVCVNSVVSSVSSCVSHPSDD

Secondary structure (DSSP, 8-state):
--HHHHHHHHHHHHHHHHHTTT----HHHHHHHHHHHHHHHTSPEEEE-TTSSS-EEEE--SS-GGGSTTHHHHHHHHHHHHTT-----SSTTT--PEEEEEHHHHHHHHHHHHHHHHHHHTTSS---SS--HHHHHHHHHHHHHHHHHHHTTTT-TTTSTT-EETTEEEEEEEHHHHHHHHHHHHHHHHHHHHHTTTSGGG-TTTTTHHHH-HHHHHHHHHHHHHHHS---

Sequence (232 aa):
MDLQDWALENAACVVENVERHGIPITWEEAHRRLIQSAAIMDAPEYVVQPDAPPTLVERVDPTPPWQRAGFAEEVACGTVHYAGRRYIPREPDTSCVAIALPWSLAAETVQRLSFVLALRLRGVQRDDELDSPSSLAALLVRLSSDVSAELGWTGDDDIVADHKVDGRRYLLVRSADIRRAARYLRESEATVTAADGEATSEFDHGLGGFLTDPESLHSLLWELDWWTAAAG